Protein AF-A0A5D2N4Y0-F1 (afdb_monomer_lite)

Organism: Gossypium tomentosum (NCBI:txid34277)

InterPro domains:
  IPR004083 Regulatory associated protein of TOR [PTHR12848] (121-245)
  IPR016024 Armadillo-type fold [SSF48371] (148-243)
  IPR029347 Raptor, N-terminal CASPase-like domain [PF14538] (2-66)
  IPR029347 Raptor, N-terminal CASPase-like domain [SM01302] (1-67)

pLDDT: mean 86.08, std 12.14, range [40.97, 97.31]

Secondary structure (DSSP, 8-state):
---PPEEEEEE-TTSPPPPTTSEEEEE-TTSSSEEEEEHHHHHHHH-SSEEEEEESTTHHHHHHHHHHHHHHHTTT-TT----EEEEESS-TT------TTS-TTHHHHHHH-HHHHHTTSTTSHHHHHHHHHHHHHHHH-TTPPPPPPSHHHHHHHHHHHHHHH--TTSPPPTTHHHHHHHHH-TTTHHHHHHHHHHHHHT-HHHHHHHHHHT-HHHHHHHTT---HHHHHHHHHHHHHHHHHHHHHHHTT-

Foldseek 3Di:
DPLDEAEAEDAQAVHDAQDLQLWGWDADPVNPDTDTDHVVVVCVVRFPPYEYAYNFFLQQSNVVNVVVVVVVVCVPPDPCPGNYHYHYDDHNHGGQDPDPLDDSRLVVCCVPVVVVSVLSDCPPPDQSVLQVVCVVVVVVDVPDDDDDDCVLVVLLVQLVVCLVPDAPPDDDRPSLLVLLVCCVPPVCNLSSLVSLLSQLVRDLSSLVVSVVSPNVVSLVVCVPDPPPSCVVSSVSNVVSNVVNVVVVVVVVD

Radius of gyration: 24.81 Å; chains: 1; bounding box: 62×45×68 Å

Structure (mmCIF, N/CA/C/O backbone):
data_AF-A0A5D2N4Y0-F1
#
_entry.id   AF-A0A5D2N4Y0-F1
#
loop_
_atom_site.group_PDB
_atom_site.id
_atom_site.type_symbol
_atom_site.label_atom_id
_atom_site.label_alt_id
_atom_site.label_comp_id
_atom_site.label_asym_id
_atom_site.label_entity_id
_atom_site.label_seq_id
_atom_site.pdbx_PDB_ins_code
_atom_site.Cartn_x
_atom_site.Cartn_y
_atom_site.Cartn_z
_atom_site.occupancy
_atom_site.B_iso_or_equiv
_atom_site.auth_seq_id
_atom_site.auth_comp_id
_atom_site.auth_asym_id
_atom_site.auth_atom_id
_atom_site.pdbx_PDB_model_num
ATOM 1 N N . MET A 1 1 ? 7.405 26.506 -4.821 1.00 48.84 1 MET A N 1
ATOM 2 C CA . MET A 1 1 ? 7.529 25.332 -5.715 1.00 48.84 1 MET A CA 1
ATOM 3 C C . MET A 1 1 ? 6.563 24.280 -5.209 1.00 48.84 1 MET A C 1
ATOM 5 O O . MET A 1 1 ? 6.431 24.224 -3.989 1.00 48.84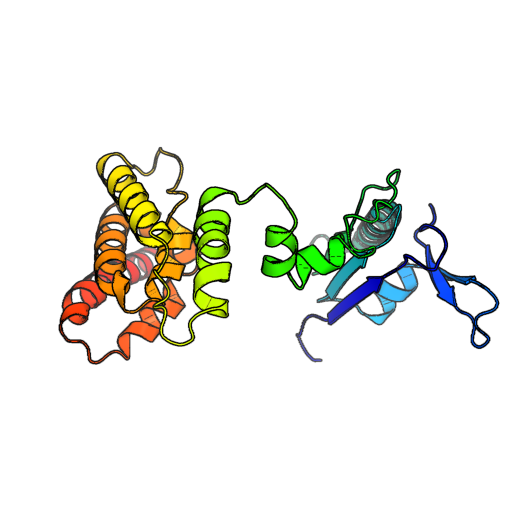 1 MET A O 1
ATOM 9 N N . PRO A 1 2 ? 5.834 23.530 -6.053 1.00 50.94 2 PRO A N 1
ATOM 10 C CA . PRO A 1 2 ? 4.874 22.571 -5.527 1.00 50.94 2 PRO A CA 1
ATOM 11 C C . PRO A 1 2 ? 5.656 21.545 -4.705 1.00 50.94 2 PRO A C 1
ATOM 13 O O . PRO A 1 2 ? 6.526 20.860 -5.225 1.00 50.94 2 PRO A O 1
ATOM 16 N N . SER A 1 3 ? 5.382 21.482 -3.404 1.00 73.81 3 SER A N 1
ATOM 17 C CA . SER A 1 3 ? 5.969 20.529 -2.455 1.00 73.81 3 SER A CA 1
ATOM 18 C C . SER A 1 3 ? 5.406 19.113 -2.641 1.00 73.81 3 SER A C 1
ATOM 20 O O . SER A 1 3 ? 5.324 18.344 -1.687 1.00 73.81 3 SER A O 1
ATOM 22 N N . GLN A 1 4 ? 4.905 18.804 -3.836 1.00 87.44 4 GLN A N 1
ATOM 23 C CA . GLN A 1 4 ? 4.222 17.559 -4.150 1.00 87.44 4 GLN A CA 1
ATOM 24 C C . GLN A 1 4 ? 5.206 16.590 -4.791 1.00 87.44 4 GLN A C 1
ATOM 26 O O . GLN A 1 4 ? 6.088 16.997 -5.546 1.00 87.44 4 GLN A O 1
ATOM 31 N N . ARG A 1 5 ? 5.041 15.305 -4.478 1.00 92.19 5 ARG A N 1
ATOM 32 C CA . ARG A 1 5 ? 5.890 14.245 -5.009 1.00 92.19 5 ARG A CA 1
ATOM 33 C C . ARG A 1 5 ? 5.594 14.008 -6.487 1.00 92.19 5 ARG A C 1
ATOM 35 O O . ARG A 1 5 ? 4.432 13.852 -6.857 1.00 92.19 5 ARG A O 1
ATOM 42 N N . VAL A 1 6 ? 6.637 13.930 -7.308 1.00 94.19 6 VAL A N 1
ATOM 43 C CA . VAL A 1 6 ? 6.521 13.551 -8.724 1.00 94.19 6 VAL A CA 1
ATOM 44 C C . VAL A 1 6 ? 6.712 12.042 -8.874 1.00 94.19 6 VAL A C 1
ATOM 46 O O . VAL A 1 6 ? 7.670 11.492 -8.337 1.00 94.19 6 VAL A O 1
ATOM 49 N N . LEU A 1 7 ? 5.809 11.379 -9.602 1.00 95.88 7 LEU A N 1
ATOM 50 C CA . LEU A 1 7 ? 5.931 9.968 -9.979 1.00 95.88 7 LEU A CA 1
ATOM 51 C C . LEU A 1 7 ? 6.497 9.849 -11.396 1.00 95.88 7 LEU A C 1
ATOM 53 O O . LEU A 1 7 ? 5.904 10.359 -12.346 1.00 95.88 7 LEU A O 1
ATOM 57 N N . PHE A 1 8 ? 7.608 9.133 -11.533 1.00 96.00 8 PHE A N 1
ATOM 58 C CA . PHE A 1 8 ? 8.180 8.715 -12.805 1.00 96.00 8 PHE A CA 1
ATOM 59 C C . PHE A 1 8 ? 7.984 7.214 -12.981 1.00 96.00 8 PHE A C 1
ATOM 61 O O . PHE A 1 8 ? 8.546 6.416 -12.238 1.00 96.00 8 PHE A O 1
ATOM 68 N N . HIS A 1 9 ? 7.187 6.817 -13.966 1.00 96.62 9 HIS A N 1
ATOM 69 C CA . HIS A 1 9 ? 6.961 5.411 -14.288 1.00 96.62 9 HIS A CA 1
ATOM 70 C C . HIS A 1 9 ? 7.533 5.110 -15.668 1.00 96.62 9 HIS A C 1
ATOM 72 O O . HIS A 1 9 ? 7.122 5.700 -16.665 1.00 96.62 9 HIS A O 1
ATOM 78 N N . CYS A 1 10 ? 8.501 4.200 -15.713 1.00 94.62 10 CYS A N 1
ATOM 79 C CA . CYS A 1 10 ? 9.144 3.735 -16.929 1.00 94.62 10 CYS A CA 1
ATOM 80 C C . CYS A 1 10 ? 8.819 2.254 -17.138 1.00 94.62 10 CYS A C 1
ATOM 82 O O . CYS A 1 10 ? 9.207 1.411 -16.330 1.00 94.62 10 CYS A O 1
ATOM 84 N N . ASN A 1 11 ? 8.120 1.952 -18.233 1.00 93.94 11 ASN A N 1
ATOM 85 C CA . ASN A 1 11 ? 7.931 0.590 -18.722 1.00 93.94 11 ASN A CA 1
ATOM 86 C C . ASN A 1 11 ? 8.880 0.356 -19.906 1.00 93.94 11 ASN A C 1
ATOM 88 O O . ASN A 1 11 ? 8.791 1.039 -20.928 1.00 93.94 11 ASN A O 1
ATOM 92 N N . GLY A 1 12 ? 9.798 -0.595 -19.741 1.00 92.38 12 GLY A N 1
ATOM 93 C CA . GLY A 1 12 ? 10.887 -0.868 -20.673 1.00 92.38 12 GLY A CA 1
ATOM 94 C C . GLY A 1 12 ? 10.815 -2.235 -21.355 1.00 92.38 12 GLY A C 1
ATOM 95 O O . GLY A 1 12 ? 11.863 -2.798 -21.652 1.00 92.38 12 GLY A O 1
ATOM 96 N N . HIS A 1 13 ? 9.634 -2.819 -21.587 1.00 88.81 13 HIS A N 1
ATOM 97 C CA . HIS A 1 13 ? 9.552 -4.162 -22.204 1.00 88.81 13 HIS A CA 1
ATOM 98 C C . HIS A 1 13 ? 9.883 -4.193 -23.695 1.00 88.81 13 HIS A C 1
ATOM 100 O O . HIS A 1 13 ? 10.353 -5.207 -24.199 1.00 88.81 13 HIS A O 1
ATOM 106 N N . GLY A 1 14 ? 9.630 -3.092 -24.404 1.00 86.81 14 GLY A N 1
ATOM 107 C CA . GLY A 1 14 ? 9.876 -2.971 -25.844 1.00 86.81 14 GLY A CA 1
ATOM 108 C C . GLY A 1 14 ? 11.282 -2.493 -26.208 1.00 86.81 14 GLY A C 1
ATOM 109 O O . GLY A 1 14 ? 11.509 -2.121 -27.356 1.00 86.81 14 GLY A O 1
ATOM 110 N N . VAL A 1 15 ? 12.199 -2.428 -25.242 1.00 92.31 15 VAL A N 1
ATOM 111 C CA . VAL A 1 15 ? 13.549 -1.871 -25.399 1.00 92.31 15 VAL A CA 1
ATOM 112 C C . VAL A 1 15 ? 14.591 -2.813 -24.775 1.00 92.31 15 VAL A C 1
ATOM 114 O O . VAL A 1 15 ? 14.223 -3.738 -24.047 1.00 92.31 15 VAL A O 1
ATOM 117 N N . PRO A 1 16 ? 15.897 -2.638 -25.057 1.00 93.81 16 PRO A N 1
ATOM 118 C CA . PRO A 1 16 ? 16.937 -3.430 -24.410 1.00 93.81 16 PRO A CA 1
ATOM 119 C C . PRO A 1 16 ? 16.930 -3.283 -22.881 1.00 93.81 16 PRO A C 1
ATOM 121 O O . PRO A 1 16 ? 16.373 -2.339 -22.321 1.00 93.81 16 PRO A O 1
ATOM 124 N N . LYS A 1 17 ? 17.591 -4.223 -22.197 1.00 93.69 17 LYS A N 1
ATOM 125 C CA . LYS A 1 17 ? 17.753 -4.192 -20.737 1.00 93.69 17 LYS A CA 1
ATOM 126 C C . LYS A 1 17 ? 18.527 -2.950 -20.291 1.00 93.69 17 LYS A C 1
ATOM 128 O O . LYS A 1 17 ? 19.382 -2.453 -21.029 1.00 93.69 17 LYS A O 1
ATOM 133 N N . ALA A 1 18 ? 18.255 -2.498 -19.068 1.00 92.56 18 ALA A N 1
ATOM 134 C CA . ALA A 1 18 ? 19.035 -1.433 -18.448 1.00 92.56 18 ALA A CA 1
ATOM 135 C C . ALA A 1 18 ? 20.527 -1.802 -18.392 1.00 92.56 18 ALA A C 1
ATOM 137 O O . ALA A 1 18 ? 20.886 -2.973 -18.227 1.00 92.56 18 ALA A O 1
ATOM 138 N N . THR A 1 19 ? 21.396 -0.810 -18.575 1.00 92.00 19 THR A N 1
ATOM 139 C CA . THR A 1 19 ? 22.844 -1.035 -18.681 1.00 92.00 19 THR A CA 1
ATOM 140 C C . THR A 1 19 ? 23.537 -0.960 -17.319 1.00 92.00 19 THR A C 1
ATOM 142 O O . THR A 1 19 ? 23.016 -0.381 -16.368 1.00 92.00 19 THR A O 1
ATOM 145 N N . VAL A 1 20 ? 24.756 -1.510 -17.236 1.00 89.50 20 VAL A N 1
ATOM 146 C CA . VAL A 1 20 ? 25.655 -1.378 -16.066 1.00 89.50 20 VAL A CA 1
ATOM 147 C C . VAL A 1 20 ? 26.001 0.075 -15.739 1.00 89.50 20 VAL A C 1
ATOM 149 O O . VAL A 1 20 ? 26.345 0.373 -14.605 1.00 89.50 20 VAL A O 1
ATOM 152 N N . ASN A 1 21 ? 25.882 0.977 -16.716 1.00 89.19 21 ASN A N 1
ATOM 153 C CA . ASN A 1 21 ? 26.168 2.399 -16.550 1.00 89.19 21 ASN A CA 1
ATOM 154 C C . ASN A 1 21 ? 24.963 3.178 -15.993 1.00 89.19 21 ASN A C 1
ATOM 156 O O . ASN A 1 21 ? 25.020 4.402 -15.910 1.00 89.19 21 ASN A O 1
ATOM 160 N N . GLY A 1 22 ? 23.857 2.501 -15.666 1.00 89.81 22 GLY A N 1
ATOM 161 C CA . GLY A 1 22 ? 22.641 3.162 -15.206 1.00 89.81 22 GLY A CA 1
ATOM 162 C C . GLY A 1 22 ? 21.902 3.890 -16.324 1.00 89.81 22 GLY A C 1
ATOM 163 O O . GLY A 1 22 ? 21.451 5.017 -16.131 1.00 89.81 22 GLY A O 1
ATOM 164 N N . GLU A 1 23 ? 21.787 3.278 -17.503 1.00 95.12 23 GLU A N 1
ATOM 165 C CA . GLU A 1 23 ? 21.020 3.841 -18.618 1.00 95.12 23 GLU A CA 1
ATOM 166 C C . GLU A 1 23 ? 19.728 3.056 -18.834 1.00 95.12 23 GLU A C 1
ATOM 168 O O . GLU A 1 23 ? 19.715 1.820 -18.846 1.00 95.12 23 GLU A O 1
ATOM 173 N N . ILE A 1 24 ? 18.644 3.797 -19.056 1.00 95.31 24 ILE A N 1
ATOM 174 C CA . ILE A 1 24 ? 17.383 3.279 -19.590 1.00 95.31 24 ILE A CA 1
ATOM 175 C C . ILE A 1 24 ? 17.282 3.627 -21.073 1.00 95.31 24 ILE A C 1
ATOM 177 O O . ILE A 1 24 ? 17.968 4.519 -21.560 1.00 95.31 24 ILE A O 1
ATOM 181 N N . TRP A 1 25 ? 16.427 2.933 -21.814 1.00 96.00 25 TRP A N 1
ATOM 182 C CA . TRP A 1 25 ? 16.346 3.095 -23.264 1.00 96.00 25 TRP A CA 1
ATOM 183 C C . TRP A 1 25 ? 15.062 3.802 -23.678 1.00 96.00 25 TRP A C 1
ATOM 185 O O . TRP A 1 25 ? 13.971 3.442 -23.242 1.00 96.00 25 TRP A O 1
ATOM 195 N N . LEU A 1 26 ? 15.197 4.781 -24.567 1.00 94.81 26 LEU A N 1
ATOM 196 C CA . LEU A 1 26 ? 14.094 5.454 -25.246 1.00 94.81 26 LEU A CA 1
ATOM 197 C C . LEU A 1 26 ? 14.214 5.275 -26.760 1.00 94.81 26 LEU A C 1
ATOM 199 O O . LEU A 1 26 ? 15.211 4.766 -27.263 1.00 94.81 26 LEU A O 1
ATOM 203 N N . PHE A 1 27 ? 13.207 5.717 -27.504 1.00 94.31 27 PHE A N 1
ATOM 204 C CA . PHE A 1 27 ? 13.256 5.733 -28.963 1.00 94.31 27 PHE A CA 1
ATOM 205 C C . PHE A 1 27 ? 13.706 7.091 -29.497 1.00 94.31 27 PHE A C 1
ATOM 207 O O . PHE A 1 27 ? 13.375 8.144 -28.946 1.00 94.31 27 PHE A O 1
ATOM 214 N N . ASN A 1 28 ? 14.409 7.075 -30.630 1.00 94.12 28 ASN A N 1
ATOM 215 C CA . ASN A 1 28 ? 14.555 8.273 -31.449 1.00 94.12 28 ASN A CA 1
ATOM 216 C C . ASN A 1 28 ? 13.197 8.699 -32.053 1.00 94.12 28 ASN A C 1
ATOM 218 O O . ASN A 1 28 ? 12.220 7.952 -32.040 1.00 94.12 28 ASN A O 1
ATOM 222 N N . LYS A 1 29 ? 13.137 9.901 -32.642 1.00 93.69 29 LYS A N 1
ATOM 223 C CA . LYS A 1 29 ? 11.895 10.459 -33.219 1.00 93.69 29 LYS A CA 1
ATOM 224 C C . LYS A 1 29 ? 11.248 9.582 -34.300 1.00 93.69 29 LYS A C 1
ATOM 226 O O . LYS A 1 29 ? 10.047 9.686 -34.514 1.00 93.69 29 LYS A O 1
ATOM 231 N N . SER A 1 30 ? 12.041 8.763 -34.988 1.00 95.44 30 SER A N 1
ATOM 232 C CA . SER A 1 30 ? 11.579 7.897 -36.077 1.00 95.44 30 SER A CA 1
ATOM 233 C C . SER A 1 30 ? 11.269 6.466 -35.626 1.00 95.44 30 SER A C 1
ATOM 235 O O . SER A 1 30 ? 10.925 5.647 -36.471 1.00 95.44 30 SER A O 1
ATOM 237 N N . TYR A 1 31 ? 11.414 6.148 -34.334 1.00 92.25 31 TYR A N 1
ATOM 238 C CA . TYR A 1 31 ? 11.259 4.801 -33.768 1.00 92.25 31 TYR A CA 1
ATOM 239 C C . TYR A 1 31 ? 12.131 3.725 -34.440 1.00 92.25 31 TYR A C 1
ATOM 241 O O . TYR A 1 31 ? 11.761 2.557 -34.504 1.00 92.25 31 TYR A O 1
ATOM 249 N N . THR A 1 32 ? 13.305 4.112 -34.945 1.00 92.50 32 THR A N 1
ATOM 250 C CA . THR A 1 32 ? 14.236 3.201 -35.635 1.00 92.50 32 THR A CA 1
ATOM 251 C C . THR A 1 32 ? 15.427 2.788 -34.783 1.00 92.50 32 THR A C 1
ATOM 253 O O . THR A 1 32 ? 16.071 1.786 -35.081 1.00 92.50 32 THR A O 1
ATOM 256 N N . GLN A 1 33 ? 15.755 3.567 -33.751 1.00 93.62 33 GLN A N 1
ATOM 257 C CA . GLN A 1 33 ? 16.917 3.333 -32.897 1.00 93.62 33 GLN A CA 1
ATOM 258 C C . GLN A 1 33 ? 16.553 3.531 -31.433 1.00 93.62 33 GLN A C 1
ATOM 260 O O . GLN A 1 33 ? 15.811 4.460 -31.093 1.00 93.62 33 GLN A O 1
ATOM 265 N N . TYR A 1 34 ? 17.142 2.689 -30.588 1.00 95.62 34 TYR A N 1
ATOM 266 C CA . TYR A 1 34 ? 17.148 2.873 -29.146 1.00 95.62 34 TYR A CA 1
ATOM 267 C C . TYR A 1 34 ? 18.243 3.869 -28.766 1.00 95.62 34 TYR A C 1
ATOM 269 O O . TYR A 1 34 ? 19.393 3.730 -29.183 1.00 95.62 34 TYR A O 1
ATOM 277 N N . ILE A 1 35 ? 17.873 4.877 -27.988 1.00 96.06 35 ILE A N 1
ATOM 278 C CA . ILE A 1 35 ? 18.746 5.933 -27.492 1.00 96.06 35 ILE A CA 1
ATOM 279 C C . ILE A 1 35 ? 18.897 5.732 -25.981 1.00 96.06 35 ILE A C 1
ATOM 281 O O . ILE A 1 35 ? 17.871 5.676 -25.293 1.00 96.06 35 ILE A O 1
ATOM 285 N N . PRO A 1 36 ? 20.128 5.601 -25.459 1.00 96.12 36 PRO A N 1
ATOM 286 C CA . PRO A 1 36 ? 20.343 5.500 -24.025 1.00 96.12 36 PRO A CA 1
ATOM 287 C C . PRO A 1 36 ? 20.039 6.847 -23.362 1.00 96.12 36 PRO A C 1
ATOM 289 O O . PRO A 1 36 ? 20.429 7.907 -23.855 1.00 96.12 36 PRO A O 1
ATOM 292 N N . LEU A 1 37 ? 19.329 6.794 -22.244 1.00 95.81 37 LEU A N 1
ATOM 293 C CA . LEU A 1 37 ? 19.040 7.907 -21.356 1.00 95.81 37 LEU A CA 1
ATOM 294 C C . LEU A 1 37 ? 19.681 7.598 -19.994 1.00 95.81 37 LEU A C 1
ATOM 296 O O . LEU A 1 37 ? 19.216 6.688 -19.297 1.00 95.81 37 LEU A O 1
ATOM 300 N N . PRO A 1 38 ? 20.732 8.338 -19.607 1.00 94.81 38 PRO A N 1
ATOM 301 C CA . PRO A 1 38 ? 21.346 8.207 -18.297 1.00 94.81 38 PRO A CA 1
ATOM 302 C C . PRO A 1 38 ? 20.368 8.565 -17.182 1.00 94.81 38 PRO A C 1
ATOM 304 O O . PRO A 1 38 ? 19.653 9.567 -17.236 1.00 94.81 38 PRO A O 1
ATOM 307 N N . ILE A 1 39 ? 20.382 7.775 -16.118 1.00 92.75 39 ILE A N 1
ATOM 308 C CA . ILE A 1 39 ? 19.542 8.004 -14.943 1.00 92.75 39 ILE A CA 1
ATOM 309 C C . ILE A 1 39 ? 19.925 9.281 -14.184 1.00 92.75 39 ILE A C 1
ATOM 311 O O . ILE A 1 39 ? 19.060 9.922 -13.585 1.00 92.75 39 ILE A O 1
ATOM 315 N N . SER A 1 40 ? 21.185 9.710 -14.285 1.00 91.25 40 SER A N 1
ATOM 316 C CA . SER A 1 40 ? 21.644 11.001 -13.765 1.00 91.25 40 SER A CA 1
ATOM 317 C C . SER A 1 40 ? 20.854 12.181 -14.319 1.00 91.25 40 SER A C 1
ATOM 319 O O . SER A 1 40 ? 20.559 13.130 -13.590 1.00 91.25 40 SER A O 1
ATOM 321 N N . ASP A 1 41 ? 20.479 12.112 -15.595 1.00 94.06 41 ASP A N 1
ATOM 322 C CA . ASP A 1 41 ? 19.725 13.175 -16.244 1.00 94.06 41 ASP A CA 1
ATOM 323 C C . ASP A 1 41 ? 18.294 13.197 -15.706 1.00 94.06 41 ASP A C 1
ATOM 325 O O . ASP A 1 41 ? 17.799 14.257 -15.321 1.00 94.06 41 ASP A O 1
ATOM 329 N N . VAL A 1 42 ? 17.671 12.021 -15.567 1.00 92.75 42 VAL A N 1
ATOM 330 C CA . VAL A 1 42 ? 16.320 11.874 -15.004 1.00 92.75 42 VAL A CA 1
ATOM 331 C C . VAL A 1 42 ? 16.248 12.429 -13.576 1.00 92.75 42 VAL A C 1
ATOM 333 O O . VAL A 1 42 ? 15.357 13.230 -13.281 1.00 92.75 42 VAL A O 1
ATOM 336 N N . ASP A 1 43 ? 17.203 12.071 -12.710 1.00 89.50 43 ASP A N 1
ATOM 337 C CA . ASP A 1 43 ? 17.297 12.598 -11.338 1.00 89.50 43 ASP A CA 1
ATOM 338 C C . ASP A 1 43 ? 17.443 14.129 -11.327 1.00 89.50 43 ASP A C 1
ATOM 340 O O . ASP A 1 43 ? 16.750 14.830 -10.580 1.00 89.50 43 ASP A O 1
ATOM 344 N N . SER A 1 44 ? 18.286 14.669 -12.216 1.00 90.19 44 SER A N 1
ATOM 345 C CA . SER A 1 44 ? 18.524 16.113 -12.321 1.00 90.19 44 SER A CA 1
ATOM 346 C C . SER A 1 44 ? 17.277 16.903 -12.739 1.00 90.19 44 SER A C 1
ATOM 348 O O . SER A 1 44 ? 17.083 18.043 -12.295 1.00 90.19 44 SER A O 1
ATOM 350 N N . TRP A 1 45 ? 16.424 16.301 -13.575 1.00 92.81 45 TRP A N 1
ATOM 351 C CA . TRP A 1 45 ? 15.206 16.920 -14.091 1.00 92.81 45 TRP A CA 1
ATOM 352 C C . TRP A 1 45 ? 14.073 16.904 -13.067 1.00 92.81 45 TRP A C 1
ATOM 354 O O . TRP A 1 45 ? 13.390 17.917 -12.909 1.00 92.81 45 TRP A O 1
ATOM 364 N N . LEU A 1 46 ? 13.874 15.782 -12.369 1.00 90.31 46 LEU A N 1
ATOM 365 C CA . LEU A 1 46 ? 12.728 15.591 -11.474 1.00 90.31 46 LEU A CA 1
ATOM 366 C C . LEU A 1 46 ? 12.959 16.155 -10.071 1.00 90.31 46 LEU A C 1
ATOM 368 O O . LEU A 1 46 ? 12.047 16.763 -9.509 1.00 90.31 46 LEU A O 1
ATOM 372 N N . LYS A 1 47 ? 14.178 16.010 -9.530 1.00 85.31 47 LYS A N 1
ATOM 373 C CA . LYS A 1 47 ? 14.549 16.424 -8.165 1.00 85.31 47 LYS A CA 1
ATOM 374 C C . LYS A 1 47 ? 13.633 15.806 -7.093 1.00 85.31 47 LYS A C 1
ATOM 376 O O . LYS A 1 47 ? 12.851 14.896 -7.351 1.00 85.31 47 LYS A O 1
ATOM 381 N N . THR A 1 48 ? 13.773 16.250 -5.847 1.00 85.38 48 THR A N 1
ATOM 382 C CA . THR A 1 48 ? 12.979 15.776 -4.702 1.00 85.38 48 THR A CA 1
ATOM 383 C C . THR A 1 48 ? 11.810 16.722 -4.390 1.00 85.38 48 THR A C 1
ATOM 385 O O . THR A 1 48 ? 11.991 17.938 -4.514 1.00 85.38 48 THR A O 1
ATOM 388 N N . PRO A 1 49 ? 10.665 16.223 -3.882 1.00 91.50 49 PRO A N 1
ATOM 389 C CA . PRO A 1 49 ? 10.366 14.814 -3.607 1.00 91.50 49 PRO A CA 1
ATOM 390 C C . PRO A 1 49 ? 9.944 14.041 -4.869 1.00 91.50 49 PRO A C 1
ATOM 392 O O . PRO A 1 49 ? 9.100 14.507 -5.636 1.00 91.50 49 PRO A O 1
ATOM 395 N N . SER A 1 50 ? 10.483 12.838 -5.076 1.00 92.06 50 SER A N 1
ATOM 396 C CA . SER A 1 50 ? 10.153 11.994 -6.238 1.00 92.06 50 SER A CA 1
ATOM 397 C C . SER A 1 50 ? 10.011 10.511 -5.888 1.00 92.06 50 SER A C 1
ATOM 399 O O . SER A 1 50 ? 10.449 10.044 -4.834 1.00 92.06 50 SER A O 1
ATOM 401 N N . ILE A 1 51 ? 9.300 9.780 -6.744 1.00 95.12 51 ILE A N 1
ATOM 402 C CA . ILE A 1 51 ? 9.171 8.322 -6.725 1.00 95.12 51 ILE A CA 1
ATOM 403 C C . ILE A 1 51 ? 9.337 7.788 -8.146 1.00 95.12 51 ILE A C 1
ATOM 405 O O . ILE A 1 51 ? 8.771 8.341 -9.088 1.00 95.12 51 ILE A O 1
ATOM 409 N N . TYR A 1 52 ? 10.093 6.707 -8.290 1.00 95.38 52 TYR A N 1
ATOM 410 C CA . TYR A 1 52 ? 10.415 6.086 -9.565 1.00 95.38 52 TYR A CA 1
ATOM 411 C C . TYR A 1 52 ? 9.935 4.640 -9.575 1.00 95.38 52 TYR A C 1
ATOM 413 O O . TYR A 1 52 ? 10.138 3.910 -8.607 1.00 95.38 52 TYR A O 1
ATOM 421 N N . VAL A 1 53 ? 9.321 4.225 -10.677 1.00 96.88 53 VAL A N 1
ATOM 422 C CA . VAL A 1 53 ? 8.853 2.858 -10.914 1.00 96.88 53 VAL A CA 1
ATOM 423 C C . VAL A 1 53 ? 9.478 2.364 -12.212 1.00 96.88 53 VAL A C 1
ATOM 425 O O . VAL A 1 53 ? 9.184 2.903 -13.279 1.00 96.88 53 VAL A O 1
ATOM 428 N N . PHE A 1 54 ? 10.330 1.346 -12.122 1.00 95.88 54 PHE A N 1
ATOM 429 C CA . PHE A 1 54 ? 11.008 0.720 -13.255 1.00 95.88 54 PHE A CA 1
ATOM 430 C C . PHE A 1 54 ? 10.443 -0.677 -13.501 1.00 95.88 54 PHE A C 1
ATOM 432 O O . PHE A 1 54 ? 10.803 -1.639 -12.820 1.00 95.88 54 PHE A O 1
ATOM 439 N N . ASP A 1 55 ? 9.558 -0.775 -14.491 1.00 95.69 55 ASP A N 1
ATOM 440 C CA . ASP A 1 55 ? 9.020 -2.036 -14.995 1.00 95.69 55 ASP A CA 1
ATOM 441 C C . ASP A 1 55 ? 9.795 -2.470 -16.244 1.00 95.69 55 ASP A C 1
ATOM 443 O O . ASP A 1 55 ? 9.406 -2.217 -17.387 1.00 95.69 55 ASP A O 1
ATOM 447 N N . CYS A 1 56 ? 10.966 -3.058 -16.017 1.00 93.88 56 CYS A N 1
ATOM 448 C CA . CYS A 1 56 ? 11.825 -3.592 -17.064 1.00 93.88 56 CYS A CA 1
ATOM 449 C C . CYS A 1 56 ? 12.688 -4.746 -16.535 1.00 93.88 56 CYS A C 1
ATOM 451 O O . CYS A 1 56 ? 12.817 -4.960 -15.329 1.00 93.88 56 CYS A O 1
ATOM 453 N N . SER A 1 57 ? 13.279 -5.511 -17.453 1.00 93.62 57 SER A N 1
ATOM 454 C CA . SER A 1 57 ? 14.267 -6.534 -17.093 1.00 93.62 57 SER A CA 1
ATOM 455 C C . SER A 1 57 ? 15.586 -5.885 -16.669 1.00 93.62 57 SER A C 1
ATOM 457 O O . SER A 1 57 ? 15.980 -4.872 -17.250 1.00 93.62 57 SER A O 1
ATOM 459 N N . ALA A 1 58 ? 16.289 -6.500 -15.714 1.00 94.62 58 ALA A N 1
ATOM 460 C CA . ALA A 1 58 ? 17.489 -5.952 -15.080 1.00 94.62 58 ALA A CA 1
ATOM 461 C C . ALA A 1 58 ? 17.266 -4.592 -14.381 1.00 94.62 58 ALA A C 1
ATOM 463 O O . ALA A 1 58 ? 18.183 -3.774 -14.301 1.00 94.62 58 ALA A O 1
ATOM 464 N N . ALA A 1 59 ? 16.059 -4.326 -13.863 1.00 95.38 59 ALA A N 1
ATOM 465 C CA . ALA A 1 59 ? 15.729 -3.050 -13.216 1.00 95.38 59 ALA A CA 1
ATOM 466 C C . ALA A 1 59 ? 16.620 -2.743 -11.994 1.00 95.38 59 ALA A C 1
ATOM 468 O O . ALA A 1 59 ? 16.897 -1.576 -11.717 1.00 95.38 59 ALA A O 1
ATOM 469 N N . GLY A 1 60 ? 17.145 -3.767 -11.310 1.00 93.12 60 GLY A N 1
ATOM 470 C CA . GLY A 1 60 ? 18.121 -3.597 -10.230 1.00 93.12 60 GLY A CA 1
ATOM 471 C C . GLY A 1 60 ? 19.383 -2.826 -10.641 1.00 93.12 60 GLY A C 1
ATOM 472 O O . GLY A 1 60 ? 19.945 -2.119 -9.812 1.00 93.12 60 GLY A O 1
ATOM 473 N N . MET A 1 61 ? 19.774 -2.858 -11.922 1.00 93.75 61 MET A N 1
ATOM 474 C CA . MET A 1 61 ? 20.906 -2.075 -12.446 1.00 93.75 61 MET A CA 1
ATOM 475 C C . MET A 1 61 ? 20.670 -0.567 -12.307 1.00 93.75 61 MET A C 1
ATOM 477 O O . MET A 1 61 ? 21.567 0.185 -11.932 1.00 93.75 61 MET A O 1
ATOM 481 N N . VAL A 1 62 ? 19.434 -0.130 -12.565 1.00 92.56 62 VAL A N 1
ATOM 482 C CA . VAL A 1 62 ? 19.020 1.272 -12.422 1.00 92.56 62 VAL A CA 1
ATOM 483 C C . VAL A 1 62 ? 19.054 1.693 -10.957 1.00 92.56 62 VAL A C 1
ATOM 485 O O . VAL A 1 62 ? 19.508 2.791 -10.643 1.00 92.56 62 VAL A O 1
ATOM 488 N N . VAL A 1 63 ? 18.601 0.817 -10.056 1.00 91.75 63 VAL A N 1
ATOM 489 C CA . VAL A 1 63 ? 18.610 1.078 -8.611 1.00 91.75 63 VAL A CA 1
ATOM 490 C C . VAL A 1 63 ? 20.039 1.228 -8.095 1.00 91.75 63 VAL A C 1
ATOM 492 O O . VAL A 1 63 ? 20.318 2.194 -7.388 1.00 91.75 63 VAL A O 1
ATOM 495 N N . SER A 1 64 ? 20.953 0.334 -8.484 1.00 91.50 64 SER A N 1
ATOM 496 C CA . SER A 1 64 ? 22.371 0.427 -8.113 1.00 91.50 64 SER A CA 1
ATOM 497 C C . SER A 1 64 ? 22.995 1.746 -8.572 1.00 91.50 64 SER A C 1
ATOM 499 O O . SER A 1 64 ? 23.596 2.444 -7.760 1.00 91.50 64 SER A O 1
ATOM 501 N N . ALA A 1 65 ? 22.766 2.148 -9.826 1.00 90.81 65 ALA A N 1
ATOM 502 C CA . ALA A 1 65 ? 23.269 3.419 -10.345 1.00 90.81 65 ALA A CA 1
ATOM 503 C C . ALA A 1 65 ? 22.684 4.643 -9.614 1.00 90.81 65 ALA A C 1
ATOM 505 O O . ALA A 1 65 ? 23.392 5.619 -9.366 1.00 90.81 65 ALA A O 1
ATOM 506 N N . PHE A 1 66 ? 21.402 4.599 -9.229 1.00 88.31 66 PHE A N 1
ATOM 507 C CA . PHE A 1 66 ? 20.793 5.645 -8.404 1.00 88.31 66 PHE A CA 1
ATOM 508 C C . PHE A 1 66 ? 21.458 5.753 -7.031 1.00 88.31 66 PHE A C 1
ATOM 510 O O . PHE A 1 66 ? 21.741 6.862 -6.588 1.00 88.31 66 PHE A O 1
ATOM 517 N N . ILE A 1 67 ? 21.702 4.626 -6.356 1.00 85.31 67 ILE A N 1
ATOM 518 C CA . ILE A 1 67 ? 22.344 4.606 -5.034 1.00 85.31 67 ILE A CA 1
ATOM 519 C C . ILE A 1 67 ? 23.746 5.216 -5.124 1.00 85.31 67 ILE A C 1
ATOM 521 O O . ILE A 1 67 ? 24.059 6.132 -4.367 1.00 85.31 67 ILE A O 1
ATOM 525 N N . GLU A 1 68 ? 24.544 4.803 -6.110 1.00 86.81 68 GLU A N 1
ATOM 526 C CA . GLU A 1 68 ? 25.883 5.361 -6.336 1.00 86.81 68 GLU A CA 1
ATOM 527 C C . GLU A 1 68 ? 25.847 6.877 -6.585 1.00 86.81 68 GLU A C 1
ATOM 529 O O . GLU A 1 68 ? 26.678 7.625 -6.062 1.00 86.81 68 GLU A O 1
ATOM 534 N N . LEU A 1 69 ? 24.856 7.363 -7.337 1.00 83.19 69 LEU A N 1
ATOM 535 C CA . LEU A 1 69 ? 24.674 8.790 -7.600 1.00 83.19 69 LEU A CA 1
ATOM 536 C C . LEU A 1 69 ? 24.309 9.575 -6.330 1.00 83.19 69 LEU A C 1
ATOM 538 O O . LEU A 1 69 ? 24.796 10.693 -6.123 1.00 83.19 69 LEU A O 1
ATOM 542 N N . LEU A 1 70 ? 23.468 8.996 -5.470 1.00 77.19 70 LEU A N 1
ATOM 543 C CA . LEU A 1 70 ? 23.074 9.583 -4.188 1.00 77.19 70 LEU A CA 1
ATOM 544 C C . LEU A 1 70 ? 24.255 9.645 -3.207 1.00 77.19 70 LEU A C 1
ATOM 546 O O . LEU A 1 70 ? 24.448 10.673 -2.549 1.00 77.19 70 LEU A O 1
ATOM 550 N N . ASP A 1 71 ? 25.081 8.602 -3.159 1.00 76.56 71 ASP A N 1
ATOM 551 C CA . ASP A 1 71 ? 26.277 8.538 -2.312 1.00 76.56 71 ASP A CA 1
ATOM 552 C C . ASP A 1 71 ? 27.351 9.537 -2.772 1.00 76.56 71 ASP A C 1
ATOM 554 O O . ASP A 1 71 ? 27.916 10.278 -1.964 1.00 76.56 71 ASP A O 1
ATOM 558 N N . CYS A 1 72 ? 27.580 9.662 -4.083 1.00 65.94 72 CYS A N 1
ATOM 559 C CA . CYS A 1 72 ? 28.522 10.648 -4.623 1.00 65.94 72 CYS A CA 1
ATOM 560 C C . CYS A 1 72 ? 28.100 12.096 -4.302 1.00 65.94 72 CYS A C 1
ATOM 562 O O . CYS A 1 72 ? 28.943 12.960 -4.036 1.00 65.94 72 CYS A O 1
ATOM 564 N N . GLY A 1 73 ? 26.789 12.367 -4.295 1.00 60.22 73 GLY A N 1
ATOM 565 C CA . GLY A 1 73 ? 26.218 13.693 -4.049 1.00 60.22 73 GLY A CA 1
ATOM 566 C C . GLY A 1 73 ? 26.141 14.126 -2.578 1.00 60.22 73 GLY A C 1
ATOM 567 O O . GLY A 1 73 ? 25.874 15.299 -2.317 1.00 60.22 73 GLY A O 1
ATOM 568 N N . THR A 1 74 ? 26.358 13.224 -1.616 1.00 55.38 74 THR A N 1
ATOM 569 C CA . THR A 1 74 ? 26.211 13.491 -0.167 1.00 55.38 74 THR A CA 1
ATOM 570 C C . THR A 1 74 ? 27.526 13.824 0.547 1.00 55.38 74 THR A C 1
ATOM 572 O O . THR A 1 74 ? 27.513 14.191 1.723 1.00 55.38 74 THR A O 1
ATOM 575 N N . SER A 1 75 ? 28.650 13.826 -0.174 1.00 50.69 75 SER A N 1
ATOM 576 C CA . SER A 1 75 ? 30.002 14.072 0.355 1.00 50.69 75 SER A CA 1
ATOM 577 C C . SER A 1 75 ? 30.252 15.455 0.990 1.00 50.69 75 SER A C 1
ATOM 579 O O . SER A 1 75 ? 31.301 15.637 1.601 1.00 50.69 75 SER A O 1
ATOM 581 N N . ASN A 1 76 ? 29.308 16.410 0.937 1.00 48.66 76 ASN A N 1
ATOM 582 C CA . ASN A 1 76 ? 29.484 17.747 1.535 1.00 48.66 76 ASN A CA 1
ATOM 583 C C . ASN A 1 76 ? 28.441 18.182 2.584 1.00 48.66 76 ASN A C 1
ATOM 585 O O . ASN A 1 76 ? 28.649 19.222 3.204 1.00 48.66 76 ASN A O 1
ATOM 589 N N . TYR A 1 77 ? 27.366 17.424 2.842 1.00 46.50 77 TYR A N 1
ATOM 590 C CA . TYR A 1 77 ? 26.401 17.765 3.904 1.00 46.50 77 TYR A CA 1
ATOM 591 C C . TYR A 1 77 ? 25.761 16.507 4.519 1.00 46.50 77 TYR A C 1
ATOM 593 O O . TYR A 1 77 ? 24.843 15.936 3.923 1.00 46.50 77 TYR A O 1
ATOM 601 N N . PRO A 1 78 ? 26.183 16.087 5.728 1.00 42.41 78 PRO A N 1
ATOM 602 C CA . PRO A 1 78 ? 25.570 14.973 6.437 1.00 42.41 78 PRO A CA 1
ATOM 603 C C . PRO A 1 78 ? 24.226 15.448 7.003 1.00 42.41 78 PRO A C 1
ATOM 605 O O . PRO A 1 78 ? 24.166 16.013 8.091 1.00 42.41 78 PRO A O 1
ATOM 608 N N . GLY A 1 79 ? 23.141 15.305 6.238 1.00 47.19 79 GLY A N 1
ATOM 609 C CA . GLY A 1 79 ? 21.806 15.655 6.740 1.00 47.19 79 GLY A CA 1
ATOM 610 C C . GLY A 1 79 ? 20.702 15.880 5.710 1.00 47.19 79 GLY A C 1
ATOM 611 O O . GLY A 1 79 ? 19.538 15.899 6.093 1.00 47.19 79 GLY A O 1
ATOM 612 N N . SER A 1 80 ? 21.008 16.012 4.416 1.00 51.88 80 SER A N 1
ATOM 613 C CA . SER A 1 80 ? 19.964 16.111 3.385 1.00 51.88 80 SER A CA 1
ATOM 614 C C . SER A 1 80 ? 19.675 14.732 2.795 1.00 51.88 80 SER A C 1
ATOM 616 O O . SER A 1 80 ? 20.103 14.432 1.682 1.00 51.88 80 SER A O 1
ATOM 618 N N . SER A 1 81 ? 18.964 13.881 3.540 1.00 59.75 81 SER A N 1
ATOM 619 C CA . SER A 1 81 ? 18.398 12.654 2.966 1.00 59.75 81 SER A CA 1
ATOM 620 C C . SER A 1 81 ? 17.478 13.065 1.814 1.00 59.75 81 SER A C 1
ATOM 622 O O . SER A 1 81 ? 16.499 13.784 2.021 1.00 59.75 81 SER A O 1
ATOM 624 N N . ARG A 1 82 ? 17.851 12.726 0.574 1.00 74.94 82 ARG A N 1
ATOM 625 C CA . ARG A 1 82 ? 17.018 13.028 -0.590 1.00 74.94 82 ARG A CA 1
ATOM 626 C C . ARG A 1 82 ? 15.730 12.223 -0.468 1.00 74.94 82 ARG A C 1
ATOM 628 O O . ARG A 1 82 ? 15.780 11.004 -0.350 1.00 74.94 82 ARG A O 1
ATOM 635 N N . ASP A 1 83 ? 14.589 12.901 -0.526 1.00 85.88 83 ASP A N 1
ATOM 636 C CA . ASP A 1 83 ? 13.278 12.253 -0.513 1.00 85.88 83 ASP A CA 1
ATOM 637 C C . ASP A 1 83 ? 12.988 11.596 -1.877 1.00 85.88 83 ASP A C 1
ATOM 639 O O . ASP A 1 83 ? 12.291 12.154 -2.731 1.00 85.88 83 ASP A O 1
ATOM 643 N N . CYS A 1 84 ? 13.608 10.433 -2.093 1.00 87.62 84 CYS A N 1
ATOM 644 C CA . CYS A 1 84 ? 13.568 9.639 -3.314 1.00 87.62 84 CYS A CA 1
ATOM 645 C C . CYS A 1 84 ? 13.163 8.197 -2.982 1.00 87.62 84 CYS A C 1
ATOM 647 O O . CYS A 1 84 ? 13.783 7.550 -2.140 1.00 87.62 84 CYS A O 1
ATOM 649 N N . ILE A 1 85 ? 12.123 7.695 -3.649 1.00 92.06 85 ILE A N 1
ATOM 650 C CA . ILE A 1 85 ? 11.632 6.319 -3.499 1.00 92.06 85 ILE A CA 1
ATOM 651 C C . ILE A 1 85 ? 11.830 5.589 -4.828 1.00 92.06 85 ILE A C 1
ATOM 653 O O . ILE A 1 85 ? 11.415 6.092 -5.869 1.00 92.06 85 ILE A O 1
ATOM 657 N N . LEU A 1 86 ? 12.427 4.399 -4.798 1.00 93.38 86 LEU A N 1
ATOM 658 C CA . LEU A 1 86 ? 12.693 3.588 -5.987 1.00 93.38 86 LEU A CA 1
ATOM 659 C C . LEU A 1 86 ? 11.953 2.254 -5.880 1.00 93.38 86 LEU A C 1
ATOM 661 O O . LEU A 1 86 ? 12.105 1.535 -4.896 1.00 93.38 86 LEU A O 1
ATOM 665 N N . LEU A 1 87 ? 11.171 1.923 -6.903 1.00 96.44 87 LEU A N 1
ATOM 666 C CA . LEU A 1 87 ? 10.497 0.641 -7.072 1.00 96.44 87 LEU A CA 1
ATOM 667 C C . LEU A 1 87 ? 10.999 0.005 -8.373 1.00 96.44 87 LEU A C 1
ATOM 669 O O . LEU A 1 87 ? 10.870 0.597 -9.443 1.00 96.44 87 LEU A O 1
ATOM 673 N N . ALA A 1 88 ? 11.569 -1.193 -8.288 1.00 96.06 88 ALA A N 1
ATOM 674 C CA . ALA A 1 88 ? 12.125 -1.920 -9.426 1.00 96.06 88 ALA A CA 1
ATOM 675 C C . ALA A 1 88 ? 11.509 -3.315 -9.520 1.00 96.06 88 ALA A C 1
ATOM 677 O O . ALA A 1 88 ? 11.318 -3.977 -8.503 1.00 96.06 88 ALA A O 1
ATOM 678 N N . ALA A 1 89 ? 11.206 -3.746 -10.743 1.00 95.12 89 ALA A N 1
ATOM 679 C CA . ALA A 1 89 ? 10.467 -4.980 -10.982 1.00 95.12 89 ALA A CA 1
ATOM 680 C C . ALA A 1 89 ? 11.246 -6.270 -10.688 1.00 95.12 89 ALA A C 1
ATOM 682 O O . ALA A 1 89 ? 10.628 -7.292 -10.407 1.00 95.12 89 ALA A O 1
ATOM 683 N N . CYS A 1 90 ? 12.575 -6.244 -10.804 1.00 94.62 90 CYS A N 1
ATOM 684 C CA . CYS A 1 90 ? 13.435 -7.418 -10.648 1.00 94.62 90 CYS A CA 1
ATOM 685 C C . CYS A 1 90 ? 14.883 -7.018 -10.324 1.00 94.62 90 CYS A C 1
ATOM 687 O O . CYS A 1 90 ? 15.267 -5.851 -10.484 1.00 94.62 90 CYS A O 1
ATOM 689 N N . GLU A 1 91 ? 15.697 -7.977 -9.887 1.00 94.69 91 GLU A N 1
ATOM 690 C CA . GLU A 1 91 ? 17.121 -7.775 -9.626 1.00 94.69 91 GLU A CA 1
ATOM 691 C C . GLU A 1 91 ? 17.932 -7.504 -10.907 1.00 94.69 91 GLU A C 1
ATOM 693 O O . GLU A 1 91 ? 17.486 -7.696 -12.039 1.00 94.69 91 GLU A O 1
ATOM 698 N N . ALA A 1 92 ? 19.179 -7.063 -10.729 1.00 93.81 92 ALA A N 1
ATOM 699 C CA . ALA A 1 92 ? 20.111 -6.711 -11.801 1.00 93.81 92 ALA A CA 1
ATOM 700 C C . ALA A 1 92 ? 20.343 -7.827 -12.839 1.00 93.81 92 ALA A C 1
ATOM 702 O O . ALA A 1 92 ? 20.556 -7.553 -14.019 1.00 93.81 92 ALA A O 1
ATOM 703 N N . HIS A 1 93 ? 20.309 -9.086 -12.404 1.00 93.44 93 HIS A N 1
ATOM 704 C CA . HIS A 1 93 ? 20.582 -10.249 -13.248 1.00 93.44 93 HIS A CA 1
ATOM 705 C C . HIS A 1 93 ? 19.307 -10.933 -13.770 1.00 93.44 93 HIS A C 1
ATOM 707 O O . HIS A 1 93 ? 19.380 -11.847 -14.595 1.00 93.44 93 HIS A O 1
ATOM 713 N N . GLU A 1 94 ? 18.137 -10.489 -13.315 1.00 93.06 94 GLU A N 1
ATOM 714 C CA . GLU A 1 94 ? 16.860 -11.119 -13.612 1.00 93.06 94 GLU A CA 1
ATOM 715 C C . GLU A 1 94 ? 16.239 -10.600 -14.914 1.00 93.06 94 GLU A C 1
ATOM 717 O O . GLU A 1 94 ? 16.570 -9.543 -15.462 1.00 93.06 94 GLU A O 1
ATOM 722 N N . THR A 1 95 ? 15.325 -11.400 -15.454 1.00 92.25 95 THR A N 1
ATOM 723 C CA . THR A 1 95 ? 14.511 -11.051 -16.620 1.00 92.25 95 THR A CA 1
ATOM 724 C C . THR A 1 95 ? 13.057 -11.254 -16.248 1.00 92.25 95 THR A C 1
ATOM 726 O O . THR A 1 95 ? 12.727 -12.229 -15.576 1.00 92.25 95 THR A O 1
ATOM 729 N N . LEU A 1 96 ? 12.199 -10.339 -16.687 1.00 89.69 96 LEU A N 1
ATOM 730 C CA . LEU A 1 96 ? 10.771 -10.430 -16.417 1.00 89.69 96 LEU A CA 1
ATOM 731 C C . LEU A 1 96 ? 10.167 -11.702 -17.035 1.00 89.69 96 LEU A C 1
ATOM 733 O O . LEU A 1 96 ? 10.652 -12.173 -18.072 1.00 89.69 96 LEU A O 1
ATOM 737 N N . PRO A 1 97 ? 9.115 -12.262 -16.414 1.00 84.62 97 PRO A N 1
ATOM 738 C CA . PRO A 1 97 ? 8.458 -13.459 -16.916 1.00 84.62 97 PRO A CA 1
ATOM 739 C C . PRO A 1 97 ? 7.885 -13.230 -18.321 1.00 84.62 97 PRO A C 1
ATOM 741 O O . PRO A 1 97 ? 7.305 -12.189 -18.611 1.00 84.62 97 PRO A O 1
ATOM 744 N N . GLN A 1 98 ? 8.032 -14.235 -19.187 1.00 79.44 98 GLN A N 1
ATOM 745 C CA . GLN A 1 98 ? 7.525 -14.227 -20.569 1.00 79.44 98 GLN A CA 1
ATOM 746 C C . GLN A 1 98 ? 6.371 -15.218 -20.791 1.00 79.44 98 GLN A C 1
ATOM 748 O O . GLN A 1 98 ? 5.932 -15.410 -21.924 1.00 79.44 98 GLN A O 1
ATOM 753 N N . SER A 1 99 ? 5.903 -15.886 -19.730 1.00 80.56 99 SER A N 1
ATOM 754 C CA . SER A 1 99 ? 4.769 -16.809 -19.827 1.00 80.56 99 SER A CA 1
ATOM 755 C C . SER A 1 99 ? 3.507 -16.059 -20.255 1.00 80.56 99 SER A C 1
ATOM 757 O O . SER A 1 99 ? 3.225 -14.977 -19.747 1.00 80.56 99 SER A O 1
ATOM 759 N N . ALA A 1 100 ? 2.724 -16.666 -21.150 1.00 79.75 100 ALA A N 1
ATOM 760 C CA . ALA A 1 100 ? 1.450 -16.119 -21.620 1.00 79.75 100 ALA A CA 1
ATOM 761 C C . ALA A 1 100 ? 0.356 -16.096 -20.533 1.00 79.75 100 ALA A C 1
ATOM 763 O O . ALA A 1 100 ? -0.672 -15.443 -20.712 1.00 79.75 100 ALA A O 1
ATOM 764 N N . GLU A 1 101 ? 0.565 -16.799 -19.417 1.00 76.56 101 GLU A N 1
ATOM 765 C CA . GLU A 1 101 ? -0.336 -16.793 -18.255 1.00 76.56 101 GLU A CA 1
ATOM 766 C C . GLU A 1 101 ? -0.324 -15.443 -17.525 1.00 76.56 101 GLU A C 1
ATOM 768 O O . GLU A 1 101 ? -1.309 -15.049 -16.893 1.00 76.56 101 GLU A O 1
ATOM 773 N N . PHE A 1 102 ? 0.769 -14.689 -17.663 1.00 76.44 102 PHE A N 1
ATOM 774 C CA . PHE A 1 102 ? 0.948 -13.400 -17.019 1.00 76.44 102 PHE A CA 1
ATOM 775 C C . PHE A 1 102 ? 0.908 -12.262 -18.044 1.00 76.44 102 PHE A C 1
ATOM 777 O O . PHE A 1 102 ? 1.318 -12.430 -19.194 1.00 76.44 102 PHE A O 1
ATOM 784 N N . PRO A 1 103 ? 0.404 -11.076 -17.657 1.00 82.00 103 PRO A N 1
ATOM 785 C CA . PRO A 1 103 ? 0.596 -9.891 -18.481 1.00 82.00 103 PRO A CA 1
ATOM 786 C C . PRO A 1 103 ? 2.096 -9.557 -18.544 1.00 82.00 103 PRO A C 1
ATOM 788 O O . PRO A 1 103 ? 2.819 -9.824 -17.589 1.00 82.00 103 PRO A O 1
ATOM 791 N N . ALA A 1 104 ? 2.574 -8.958 -19.638 1.00 81.38 104 ALA A N 1
ATOM 792 C CA . ALA A 1 104 ? 3.987 -8.572 -19.748 1.00 81.38 104 ALA A CA 1
ATOM 793 C C . ALA A 1 104 ? 4.406 -7.600 -18.624 1.00 81.38 104 ALA A C 1
ATOM 795 O O . ALA A 1 104 ? 5.518 -7.664 -18.111 1.00 81.38 104 ALA A O 1
ATOM 796 N N . ASP A 1 105 ? 3.473 -6.757 -18.180 1.00 86.19 105 ASP A N 1
ATOM 797 C CA . ASP A 1 105 ? 3.588 -5.763 -17.116 1.00 86.19 105 ASP A CA 1
ATOM 798 C C . ASP A 1 105 ? 3.097 -6.254 -15.762 1.00 86.19 105 ASP A C 1
ATOM 800 O O . ASP A 1 105 ? 2.374 -5.554 -15.060 1.00 86.19 105 ASP A O 1
ATOM 804 N N . VAL A 1 106 ? 3.553 -7.448 -15.362 1.00 87.06 106 VAL A N 1
ATOM 805 C CA . VAL A 1 106 ? 3.304 -8.046 -14.037 1.00 87.06 106 VAL A CA 1
ATOM 806 C C . VAL A 1 106 ? 3.526 -7.038 -12.914 1.00 87.06 106 VAL A C 1
ATOM 808 O O . VAL A 1 106 ? 2.647 -6.859 -12.073 1.00 87.06 106 VAL A O 1
ATOM 811 N N . PHE A 1 107 ? 4.675 -6.357 -12.902 1.00 91.69 107 PHE A N 1
ATOM 812 C CA . PHE A 1 107 ? 5.034 -5.446 -11.818 1.00 91.69 107 PHE A CA 1
ATOM 813 C C . PHE A 1 107 ? 4.105 -4.233 -11.766 1.00 91.69 107 PHE A C 1
ATOM 815 O O . PHE A 1 107 ? 3.531 -3.932 -10.718 1.00 91.69 107 PHE A O 1
ATOM 822 N N . THR A 1 108 ? 3.875 -3.584 -12.910 1.00 92.06 108 THR A N 1
ATOM 823 C CA . THR A 1 108 ? 2.899 -2.492 -13.013 1.00 92.06 108 THR A CA 1
ATOM 824 C C . THR A 1 108 ? 1.493 -2.954 -12.622 1.00 92.06 108 THR A C 1
ATOM 826 O O . THR A 1 108 ? 0.809 -2.257 -11.869 1.00 92.06 108 THR A O 1
ATOM 829 N N . CYS A 1 109 ? 1.055 -4.132 -13.072 1.00 88.06 109 CYS A N 1
ATOM 830 C CA . CYS A 1 109 ? -0.254 -4.703 -12.759 1.00 88.06 109 CYS A CA 1
ATOM 831 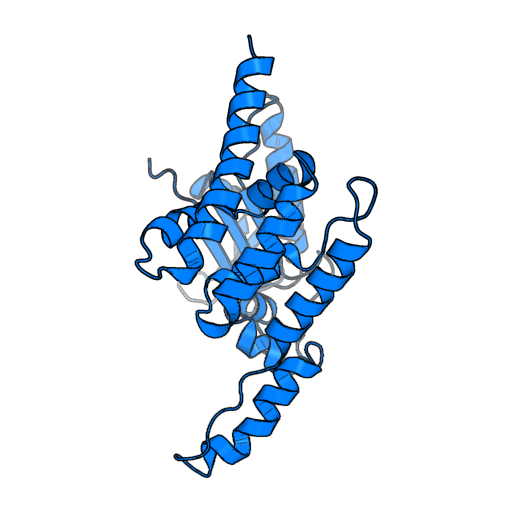C C . CYS A 1 109 ? -0.427 -4.973 -11.259 1.00 88.06 109 CYS A C 1
ATOM 833 O O . CYS A 1 109 ? -1.500 -4.687 -10.722 1.00 88.06 109 CYS A O 1
ATOM 835 N N . CYS A 1 110 ? 0.610 -5.463 -10.572 1.00 87.62 110 CYS A N 1
ATOM 836 C CA . CYS A 1 110 ? 0.609 -5.647 -9.119 1.00 87.62 110 CYS A CA 1
ATOM 837 C C . CYS A 1 110 ? 0.465 -4.315 -8.369 1.00 87.62 110 CYS A C 1
ATOM 839 O O . CYS A 1 110 ? -0.266 -4.244 -7.384 1.00 87.62 110 CYS A O 1
ATOM 841 N N . LEU A 1 111 ? 1.124 -3.252 -8.842 1.00 90.88 111 LEU A N 1
ATOM 842 C CA . LEU A 1 111 ? 1.086 -1.935 -8.197 1.00 90.88 111 LEU A CA 1
ATOM 843 C C . LEU A 1 111 ? -0.217 -1.166 -8.462 1.00 90.88 111 LEU A C 1
ATOM 845 O O . LEU A 1 111 ? -0.693 -0.440 -7.592 1.00 90.88 111 LEU A O 1
ATOM 849 N N . THR A 1 112 ? -0.789 -1.296 -9.661 1.00 89.38 112 THR A N 1
ATOM 850 C CA . THR A 1 112 ? -1.905 -0.446 -10.123 1.00 89.38 112 THR A CA 1
ATOM 851 C C . THR A 1 112 ? -3.255 -1.157 -10.155 1.00 89.38 112 THR A C 1
ATOM 853 O O . THR A 1 112 ? -4.294 -0.511 -10.027 1.00 89.38 112 THR A O 1
ATOM 856 N N . THR A 1 113 ? -3.265 -2.485 -10.284 1.00 82.12 113 THR A N 1
ATOM 857 C CA . THR A 1 113 ? -4.483 -3.309 -10.344 1.00 82.12 113 THR A CA 1
ATOM 858 C C . THR A 1 113 ? -4.403 -4.536 -9.424 1.00 82.12 113 THR A C 1
ATOM 860 O O . THR A 1 113 ? -4.682 -5.653 -9.871 1.00 82.12 113 THR A O 1
ATOM 863 N N . PRO A 1 114 ? -4.058 -4.362 -8.132 1.00 82.81 114 PRO A N 1
ATOM 864 C CA . PRO A 1 114 ? -3.735 -5.469 -7.234 1.00 82.81 114 PRO A CA 1
ATOM 865 C C . PRO A 1 114 ? -4.856 -6.505 -7.156 1.00 82.81 114 PRO A C 1
ATOM 867 O O . PRO A 1 114 ? -4.584 -7.681 -7.309 1.00 82.81 114 PRO A O 1
ATOM 870 N N . ILE A 1 115 ? -6.126 -6.091 -7.055 1.00 76.69 115 ILE A N 1
ATOM 871 C CA . ILE A 1 115 ? -7.259 -7.031 -6.978 1.00 76.69 115 ILE A CA 1
ATOM 872 C C . ILE A 1 115 ? -7.320 -7.929 -8.220 1.00 76.69 115 ILE A C 1
ATOM 874 O O . ILE A 1 115 ? -7.384 -9.146 -8.103 1.00 76.69 115 ILE A O 1
ATOM 878 N N . LYS A 1 116 ? -7.259 -7.348 -9.424 1.00 76.31 116 LYS A N 1
ATOM 879 C CA . LYS A 1 116 ? -7.318 -8.114 -10.678 1.00 76.31 116 LYS A CA 1
ATOM 880 C C . LYS A 1 116 ? -6.128 -9.062 -10.816 1.00 76.31 116 LYS A C 1
ATOM 882 O O . LYS A 1 116 ? -6.289 -10.155 -11.351 1.00 76.31 116 LYS A O 1
ATOM 887 N N . MET A 1 117 ? -4.951 -8.626 -10.370 1.00 77.94 117 MET A N 1
ATOM 888 C CA . MET A 1 117 ? -3.733 -9.422 -10.438 1.00 77.94 117 MET A CA 1
ATOM 889 C C . MET A 1 117 ? -3.746 -10.559 -9.415 1.00 77.94 117 MET A C 1
ATOM 891 O O . MET A 1 117 ? -3.459 -11.692 -9.774 1.00 77.94 117 MET A O 1
ATOM 895 N N . THR A 1 118 ? -4.182 -10.293 -8.184 1.00 74.75 118 THR A N 1
ATOM 896 C CA . THR A 1 118 ? -4.364 -11.305 -7.140 1.00 74.75 118 THR A CA 1
ATOM 897 C C . THR A 1 118 ? -5.377 -12.368 -7.552 1.00 74.75 118 THR A C 1
ATOM 899 O O . THR A 1 118 ? -5.129 -13.535 -7.311 1.00 74.75 118 THR A O 1
ATOM 902 N N . LEU A 1 119 ? -6.461 -12.020 -8.256 1.00 67.69 119 LEU A N 1
ATOM 903 C CA . LEU A 1 119 ? -7.408 -13.017 -8.787 1.00 67.69 119 LEU A CA 1
ATOM 904 C C . LEU A 1 119 ? -6.805 -13.947 -9.858 1.00 67.69 119 LEU A C 1
ATOM 906 O O . LEU A 1 119 ? -7.428 -14.943 -10.209 1.00 67.69 119 LEU A O 1
ATOM 910 N N . ARG A 1 120 ? -5.634 -13.615 -10.416 1.00 67.75 120 ARG A N 1
ATOM 911 C CA . ARG A 1 120 ? -4.888 -14.483 -11.342 1.00 67.75 120 ARG A CA 1
ATOM 912 C C . ARG A 1 120 ? -3.835 -15.345 -10.644 1.00 67.75 120 ARG A C 1
ATOM 914 O O . ARG A 1 120 ? -3.227 -16.170 -11.312 1.00 67.75 120 ARG A O 1
ATOM 921 N N . TRP A 1 121 ? -3.565 -15.097 -9.364 1.00 62.12 121 TRP A N 1
ATOM 922 C CA . TRP A 1 121 ? -2.557 -15.804 -8.582 1.00 62.12 121 TRP A CA 1
ATOM 923 C C . TRP A 1 121 ? -3.262 -16.649 -7.523 1.00 62.12 121 TRP A C 1
ATOM 925 O O . TRP A 1 121 ? -4.015 -16.111 -6.714 1.00 62.12 121 TRP A O 1
ATOM 935 N N . ASP A 1 122 ? -2.962 -17.944 -7.488 1.00 53.19 122 ASP A N 1
ATOM 936 C CA . ASP A 1 122 ? -3.493 -18.934 -6.532 1.00 53.19 122 ASP A CA 1
ATOM 937 C C . ASP A 1 122 ? -2.955 -18.727 -5.093 1.00 53.19 122 ASP A C 1
ATOM 939 O O . ASP A 1 122 ? -2.525 -19.667 -4.437 1.00 53.19 122 ASP A O 1
ATOM 943 N N . ALA A 1 123 ? -2.812 -17.478 -4.634 1.00 41.62 123 ALA A N 1
ATOM 944 C CA . ALA A 1 123 ? -2.115 -17.133 -3.391 1.00 41.62 123 ALA A CA 1
ATOM 945 C C . ALA A 1 123 ? -2.987 -16.366 -2.380 1.00 41.62 123 ALA A C 1
ATOM 947 O O . ALA A 1 123 ? -2.509 -15.995 -1.307 1.00 41.62 123 ALA A O 1
ATOM 948 N N . TRP A 1 124 ? -4.259 -16.111 -2.695 1.00 55.75 124 TRP A N 1
ATOM 949 C CA . TRP A 1 124 ? -5.230 -15.455 -1.804 1.00 55.75 124 TRP A CA 1
ATOM 950 C C . TRP A 1 124 ? -6.500 -16.299 -1.705 1.00 55.75 124 TRP A C 1
ATOM 952 O O . TRP A 1 124 ? -7.611 -15.841 -1.960 1.00 55.75 124 TRP A O 1
ATOM 962 N N . ASP A 1 125 ? -6.300 -17.563 -1.352 1.00 65.50 125 ASP A N 1
ATOM 963 C CA . ASP A 1 125 ? -7.238 -18.627 -1.690 1.00 65.50 125 ASP A CA 1
ATOM 964 C C . ASP A 1 125 ? -8.609 -18.435 -1.050 1.00 65.50 125 ASP A C 1
ATOM 966 O O . ASP A 1 125 ? -9.583 -18.240 -1.755 1.00 65.50 125 ASP A O 1
ATOM 970 N N . MET A 1 126 ? -8.727 -18.333 0.272 1.00 63.25 126 MET A N 1
ATOM 971 C CA . MET A 1 126 ? -10.050 -18.503 0.886 1.00 63.25 126 MET A CA 1
ATOM 972 C C . MET A 1 126 ? -11.049 -17.356 0.620 1.00 63.25 126 MET A C 1
ATOM 974 O O . MET A 1 126 ? -12.197 -17.598 0.252 1.00 63.25 126 MET A O 1
ATOM 978 N N . ALA A 1 127 ? -10.656 -16.089 0.800 1.00 67.62 127 ALA A N 1
ATOM 979 C CA . ALA A 1 127 ? -11.592 -14.969 0.633 1.00 67.62 127 ALA A CA 1
ATOM 980 C C . ALA A 1 127 ? -11.905 -14.680 -0.845 1.00 67.62 127 ALA A C 1
ATOM 982 O O . ALA A 1 127 ? -13.039 -14.319 -1.175 1.00 67.62 127 ALA A O 1
ATOM 983 N N . ALA A 1 128 ? -10.916 -14.846 -1.732 1.00 71.81 128 ALA A N 1
ATOM 984 C CA . ALA A 1 128 ? -11.123 -14.693 -3.166 1.00 71.81 128 ALA A CA 1
ATOM 985 C C . ALA A 1 128 ? -11.935 -15.864 -3.731 1.00 71.81 128 ALA A C 1
ATOM 987 O O . ALA A 1 128 ? -12.857 -15.621 -4.499 1.00 71.81 128 ALA A O 1
ATOM 988 N N . GLU A 1 129 ? -11.682 -17.101 -3.300 1.00 76.94 129 GLU A N 1
ATOM 989 C CA . GLU A 1 129 ? -12.430 -18.293 -3.718 1.00 76.94 129 GLU A CA 1
ATOM 990 C C . GLU A 1 129 ? -13.901 -18.231 -3.280 1.00 76.94 129 GLU A C 1
ATOM 992 O O . GLU A 1 129 ? -14.795 -18.492 -4.087 1.00 76.94 129 GLU A O 1
ATOM 997 N N . ILE A 1 130 ? -14.197 -17.777 -2.054 1.00 78.06 130 ILE A N 1
ATOM 998 C CA . ILE A 1 130 ? -15.585 -17.548 -1.605 1.00 78.06 130 ILE A CA 1
ATOM 999 C C . ILE A 1 130 ? -16.283 -16.485 -2.467 1.00 78.06 130 ILE A C 1
ATOM 1001 O O . ILE A 1 130 ? -17.475 -16.595 -2.740 1.00 78.06 130 ILE A O 1
ATOM 1005 N N . CYS A 1 131 ? -15.570 -15.450 -2.912 1.00 79.81 131 CYS A N 1
ATOM 1006 C CA . CYS A 1 131 ? -16.138 -14.432 -3.797 1.00 79.81 131 CYS A CA 1
ATOM 1007 C C . CYS A 1 131 ? -16.346 -14.970 -5.225 1.00 79.81 131 CYS A C 1
ATOM 1009 O O . CYS A 1 131 ? -17.412 -14.802 -5.815 1.00 79.81 131 CYS A O 1
ATOM 1011 N N . LEU A 1 132 ? -15.340 -15.657 -5.771 1.00 82.06 132 LEU A N 1
ATOM 1012 C CA . LEU A 1 132 ? -15.340 -16.189 -7.133 1.00 82.06 132 LEU A CA 1
ATOM 1013 C C . LEU A 1 132 ? -16.344 -17.331 -7.317 1.00 82.06 132 LEU A C 1
ATOM 1015 O O . LEU A 1 132 ? -16.972 -17.414 -8.368 1.00 82.06 132 LEU A O 1
ATOM 1019 N N . SER A 1 133 ? -16.551 -18.172 -6.304 1.00 85.19 133 SER A N 1
ATOM 1020 C CA . SER A 1 133 ? -17.541 -19.259 -6.346 1.00 85.19 133 SER A CA 1
ATOM 1021 C C . SER A 1 133 ? -18.988 -18.763 -6.430 1.00 85.19 133 SER A C 1
ATOM 1023 O O . SER A 1 133 ? -19.834 -19.461 -6.982 1.00 85.19 133 SER A O 1
ATOM 1025 N N . GLN A 1 134 ? -19.277 -17.544 -5.959 1.00 88.69 134 GLN A N 1
ATOM 1026 C CA . GLN A 1 134 ? -20.598 -16.912 -6.091 1.00 88.69 134 GLN A CA 1
ATOM 1027 C C . GLN A 1 134 ? -20.826 -16.296 -7.480 1.00 88.69 134 GLN A C 1
ATOM 1029 O O . GLN A 1 134 ? -21.963 -16.027 -7.874 1.00 88.69 134 GLN A O 1
ATOM 1034 N N . LEU A 1 135 ? -19.752 -16.052 -8.235 1.00 86.88 135 LEU A N 1
ATOM 1035 C CA . LEU A 1 135 ? -19.782 -15.275 -9.471 1.00 86.88 135 LEU A CA 1
ATOM 1036 C C . LEU A 1 135 ? -20.637 -15.919 -10.580 1.00 86.88 135 LEU A C 1
ATOM 1038 O O . LEU A 1 135 ? -21.416 -15.182 -11.183 1.00 86.88 135 LEU A O 1
ATOM 1042 N N . PRO A 1 136 ? -20.602 -17.249 -10.822 1.00 89.62 136 PRO A N 1
ATOM 1043 C CA . PRO A 1 136 ? -21.493 -17.887 -11.794 1.00 89.62 136 PRO A CA 1
ATOM 1044 C C . PRO A 1 136 ? -22.977 -17.636 -11.495 1.00 89.62 136 PRO A C 1
ATOM 1046 O O . PRO A 1 136 ? -23.705 -17.172 -12.369 1.00 89.62 136 PRO A O 1
ATOM 1049 N N . SER A 1 137 ? -23.411 -17.835 -10.243 1.00 88.94 137 SER A N 1
ATOM 1050 C CA . SER A 1 137 ? -24.810 -17.615 -9.848 1.00 88.94 137 SER A CA 1
ATOM 1051 C C . SER A 1 137 ? -25.245 -16.153 -9.955 1.00 88.94 137 SER A C 1
ATOM 1053 O O . SER A 1 137 ? -26.367 -15.883 -10.368 1.00 88.94 137 SER A O 1
ATOM 1055 N N . LEU A 1 138 ? -24.354 -15.211 -9.628 1.00 90.12 138 LEU A N 1
ATOM 1056 C CA . LEU A 1 138 ? -24.638 -13.773 -9.703 1.00 90.12 138 LEU A CA 1
ATOM 1057 C C . LEU A 1 138 ? -24.713 -13.255 -11.146 1.00 90.12 138 LEU A C 1
ATOM 1059 O O . LEU A 1 138 ? -25.357 -12.242 -11.404 1.00 90.12 138 LEU A O 1
ATOM 1063 N N . VAL A 1 139 ? -24.029 -13.918 -12.084 1.00 89.31 139 VAL A N 1
ATOM 1064 C CA . VAL A 1 139 ? -24.085 -13.581 -13.514 1.00 89.31 139 VAL A CA 1
ATOM 1065 C C . VAL A 1 139 ? -25.337 -14.165 -14.170 1.00 89.31 139 VAL A C 1
ATOM 1067 O O . VAL A 1 139 ? -25.924 -13.519 -15.037 1.00 89.31 139 VAL A O 1
ATOM 1070 N N . GLU A 1 140 ? -25.741 -15.373 -13.776 1.00 92.19 140 GLU A N 1
ATOM 1071 C CA . GLU A 1 140 ? -26.896 -16.068 -14.354 1.00 92.19 140 GLU A CA 1
ATOM 1072 C C . GLU A 1 140 ? -28.243 -15.529 -13.850 1.00 92.19 140 GLU A C 1
ATOM 1074 O O . GLU A 1 140 ? -29.176 -15.403 -14.647 1.00 92.19 140 GLU A O 1
ATOM 1079 N N . ASP A 1 141 ? -28.354 -15.179 -12.564 1.00 91.00 141 ASP A N 1
ATOM 1080 C CA . ASP A 1 141 ? -29.576 -14.632 -11.965 1.00 91.00 141 ASP A CA 1
ATOM 1081 C C . ASP A 1 141 ? -29.354 -13.200 -11.443 1.00 91.00 141 ASP A C 1
ATOM 1083 O O . ASP A 1 141 ? -28.702 -13.007 -10.414 1.00 91.00 141 ASP A O 1
ATOM 1087 N N . PRO A 1 142 ? -29.954 -12.178 -12.083 1.00 85.75 142 PRO A N 1
ATOM 1088 C CA . PRO A 1 142 ? -29.887 -10.792 -11.619 1.00 85.75 142 PRO A CA 1
ATOM 1089 C C . PRO A 1 142 ? -30.478 -10.552 -10.221 1.00 85.75 142 PRO A C 1
ATOM 1091 O O . PRO A 1 142 ? -30.235 -9.493 -9.646 1.00 85.75 142 PRO A O 1
ATOM 1094 N N . ASN A 1 143 ? -31.283 -11.484 -9.693 1.00 91.62 143 ASN A N 1
ATOM 1095 C CA . ASN A 1 143 ? -31.865 -11.404 -8.351 1.00 91.62 143 ASN A CA 1
ATOM 1096 C C . ASN A 1 143 ? -31.064 -12.178 -7.296 1.00 91.62 143 ASN A C 1
ATOM 1098 O O . ASN A 1 143 ? -31.442 -12.146 -6.124 1.00 91.62 143 ASN A O 1
ATOM 1102 N N . ALA A 1 144 ? -29.994 -12.882 -7.676 1.00 87.56 144 ALA A N 1
ATOM 1103 C CA . ALA A 1 144 ? -29.151 -13.572 -6.713 1.00 87.56 144 ALA A CA 1
ATOM 1104 C C . ALA A 1 144 ? -28.495 -12.555 -5.763 1.00 87.56 144 ALA A C 1
ATOM 1106 O O . ALA A 1 144 ? -27.866 -11.584 -6.188 1.00 87.56 144 ALA A O 1
ATOM 1107 N N . GLU A 1 145 ? -28.645 -12.773 -4.457 1.00 88.12 145 GLU A N 1
ATOM 1108 C CA . GLU A 1 145 ? -28.048 -11.906 -3.443 1.00 88.12 145 GLU A CA 1
ATOM 1109 C C . GLU A 1 145 ? -26.583 -12.281 -3.200 1.00 88.12 145 GLU A C 1
ATOM 1111 O O . GLU A 1 145 ? -26.248 -13.434 -2.922 1.00 88.12 145 GLU A O 1
ATOM 1116 N N . PHE A 1 146 ? -25.702 -11.282 -3.259 1.00 87.62 146 PHE A N 1
ATOM 1117 C CA . PHE A 1 146 ? -24.298 -11.442 -2.893 1.00 87.62 146 PHE A CA 1
ATOM 1118 C C . PHE A 1 146 ? -24.161 -11.700 -1.389 1.00 87.62 146 PHE A C 1
ATOM 1120 O O . PHE A 1 146 ? -24.615 -10.891 -0.575 1.00 87.62 146 PHE A O 1
ATOM 1127 N N . GLN A 1 147 ? -23.477 -12.782 -1.015 1.00 85.94 147 GLN A N 1
ATOM 1128 C CA . GLN A 1 147 ? -23.160 -13.085 0.376 1.00 85.94 147 GLN A CA 1
ATOM 1129 C C . GLN A 1 147 ? -21.822 -12.444 0.773 1.00 85.94 147 GLN A C 1
ATOM 1131 O O . GLN A 1 147 ? -20.771 -12.803 0.225 1.00 85.94 147 GLN A O 1
ATOM 1136 N N . PRO A 1 148 ? -21.819 -11.512 1.747 1.00 82.38 148 PRO A N 1
ATOM 1137 C CA . PRO A 1 148 ? -20.589 -10.903 2.232 1.00 82.38 148 PRO A CA 1
ATOM 1138 C C . PRO A 1 148 ? -19.651 -11.934 2.868 1.00 82.38 148 PRO A C 1
ATOM 1140 O O . PRO A 1 148 ? -20.083 -12.815 3.607 1.00 82.38 148 PRO A O 1
ATOM 1143 N N . SER A 1 149 ? -18.348 -11.772 2.638 1.00 83.31 149 SER A N 1
ATOM 1144 C CA . SER A 1 149 ? -17.321 -12.609 3.266 1.00 83.31 149 SER A CA 1
ATOM 1145 C C . SER A 1 149 ? -17.292 -12.449 4.795 1.00 83.31 149 SER A C 1
ATOM 1147 O O . SER A 1 149 ? -17.416 -11.338 5.320 1.00 83.31 149 SER A O 1
ATOM 1149 N N . SER A 1 150 ? -17.027 -13.553 5.501 1.00 84.81 150 SER A N 1
ATOM 1150 C CA . SER A 1 150 ? -16.780 -13.606 6.950 1.00 84.81 150 SER A CA 1
ATOM 1151 C C . SER A 1 150 ? -15.442 -12.996 7.378 1.00 84.81 150 SER A C 1
ATOM 1153 O O . SER A 1 150 ? -15.212 -12.845 8.578 1.00 84.81 150 SER A O 1
ATOM 1155 N N . PHE A 1 151 ? -14.580 -12.597 6.432 1.00 85.19 151 PHE A N 1
ATOM 1156 C CA . PHE A 1 151 ? -13.219 -12.120 6.691 1.00 85.19 151 PHE A CA 1
ATOM 1157 C C . PHE A 1 151 ? -13.148 -11.106 7.839 1.00 85.19 151 PHE A C 1
ATOM 1159 O O . PHE A 1 151 ? -12.438 -11.319 8.815 1.00 85.19 151 PHE A O 1
ATOM 1166 N N . PHE A 1 152 ? -13.924 -10.018 7.788 1.00 86.75 152 PHE A N 1
ATOM 1167 C CA . PHE A 1 152 ? -13.873 -9.008 8.850 1.00 86.75 152 PHE A CA 1
ATOM 1168 C C . PHE A 1 152 ? -14.335 -9.548 10.204 1.00 86.75 152 PHE A C 1
ATOM 1170 O O . PHE A 1 152 ? -13.779 -9.170 11.232 1.00 86.75 152 PHE A O 1
ATOM 1177 N N . THR A 1 153 ? -15.323 -10.440 10.226 1.00 88.44 153 THR A N 1
ATOM 1178 C CA . THR A 1 153 ? -15.777 -11.082 11.461 1.00 88.44 153 THR A CA 1
ATOM 1179 C C . THR A 1 153 ? -14.670 -11.946 12.066 1.00 88.44 153 THR A C 1
ATOM 1181 O O . THR A 1 153 ? -14.409 -11.833 13.262 1.00 88.44 153 THR A O 1
ATOM 1184 N N . GLU A 1 154 ? -13.985 -12.748 11.252 1.00 86.38 154 GLU A N 1
ATOM 1185 C CA . GLU A 1 154 ? -12.869 -13.605 11.673 1.00 86.38 154 GLU A CA 1
ATOM 1186 C C . GLU A 1 154 ? -11.683 -12.786 12.190 1.00 86.38 154 GLU A C 1
ATOM 1188 O O . GLU A 1 154 ? -11.140 -13.088 13.252 1.00 86.38 154 GLU A O 1
ATOM 1193 N N . GLN A 1 155 ? -11.330 -11.694 11.507 1.00 87.50 155 GLN A N 1
ATOM 1194 C CA . GLN A 1 155 ? -10.242 -10.811 11.934 1.00 87.50 155 GLN A CA 1
ATOM 1195 C C . GLN A 1 155 ? -10.558 -10.104 13.261 1.00 87.50 155 GLN A C 1
ATOM 1197 O O . GLN A 1 155 ? -9.677 -9.963 14.109 1.00 87.50 155 GLN A O 1
ATOM 1202 N N . LEU A 1 156 ? -11.817 -9.710 13.496 1.00 92.56 156 LEU A N 1
ATOM 1203 C CA . LEU A 1 156 ? -12.237 -9.167 14.794 1.00 92.56 156 LEU A CA 1
ATOM 1204 C C . LEU A 1 156 ? -12.192 -10.224 15.905 1.00 92.56 156 LEU A C 1
ATOM 1206 O O . LEU A 1 156 ? -11.804 -9.894 17.021 1.00 92.56 156 LEU A O 1
ATOM 1210 N N . ILE A 1 157 ? -12.562 -11.476 15.614 1.00 93.00 157 ILE A N 1
ATOM 1211 C CA . ILE A 1 157 ? -12.456 -12.587 16.575 1.00 93.00 157 ILE A CA 1
ATOM 1212 C C . ILE A 1 157 ? -10.986 -12.851 16.921 1.00 93.00 157 ILE A C 1
ATOM 1214 O O . ILE A 1 157 ? -10.648 -12.963 18.094 1.00 93.00 157 ILE A O 1
ATOM 1218 N N . ALA A 1 158 ? -10.097 -12.899 15.927 1.00 90.62 158 ALA A N 1
ATOM 1219 C CA . ALA A 1 158 ? -8.666 -13.086 16.159 1.00 90.62 158 ALA A CA 1
ATOM 1220 C C . ALA A 1 158 ? -8.074 -11.953 17.015 1.00 90.62 158 ALA A C 1
ATOM 1222 O O . ALA A 1 158 ? -7.309 -12.212 17.944 1.00 90.62 158 ALA A O 1
ATOM 1223 N N . PHE A 1 159 ? -8.478 -10.706 16.755 1.00 94.88 159 PHE A N 1
ATOM 1224 C CA . PHE A 1 159 ? -8.079 -9.562 17.573 1.00 94.88 159 PHE A CA 1
ATOM 1225 C C . PHE A 1 159 ? -8.607 -9.663 19.010 1.00 94.88 159 PHE A C 1
ATOM 1227 O O . PHE A 1 159 ? -7.878 -9.386 19.956 1.00 94.88 159 PHE A O 1
ATOM 1234 N N . GLU A 1 160 ? -9.851 -10.103 19.190 1.00 96.19 160 GLU A N 1
ATOM 1235 C CA . GLU A 1 160 ? -10.453 -10.344 20.503 1.00 96.19 160 GLU A CA 1
ATOM 1236 C C . GLU A 1 160 ? -9.694 -11.415 21.300 1.00 96.19 160 GLU A C 1
ATOM 1238 O O . GLU A 1 160 ? -9.333 -11.173 22.449 1.00 96.19 160 GLU A O 1
ATOM 1243 N N . VAL A 1 161 ? -9.338 -12.536 20.667 1.00 94.31 161 VAL A N 1
ATOM 1244 C CA . VAL A 1 161 ? -8.505 -13.586 21.280 1.00 94.31 161 VAL A CA 1
ATOM 1245 C C . VAL A 1 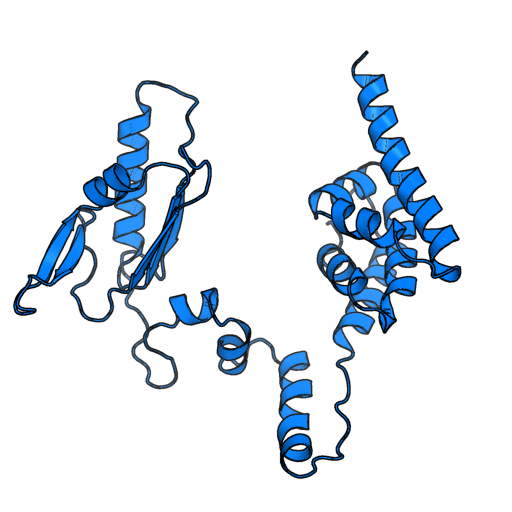161 ? -7.120 -13.054 21.659 1.00 94.31 161 VAL A C 1
ATOM 1247 O O . VAL A 1 161 ? -6.588 -13.399 22.721 1.00 94.31 161 VAL A O 1
ATOM 1250 N N . TRP A 1 162 ? -6.529 -12.205 20.809 1.00 95.25 162 TRP A N 1
ATOM 1251 C CA . TRP A 1 162 ? -5.259 -11.552 21.115 1.00 95.25 162 TRP A CA 1
ATOM 1252 C C . TRP A 1 162 ? -5.393 -10.642 22.342 1.00 95.25 162 TRP A C 1
ATOM 1254 O O . TRP A 1 162 ? -4.530 -10.696 23.211 1.00 95.25 162 TRP A O 1
ATOM 1264 N N . LEU A 1 163 ? -6.478 -9.870 22.477 1.00 96.00 163 LEU A N 1
ATOM 1265 C CA . LEU A 1 163 ? -6.707 -8.989 23.633 1.00 96.00 163 LEU A CA 1
ATOM 1266 C C . LEU A 1 163 ? -6.792 -9.744 24.960 1.00 96.00 163 LEU A C 1
ATOM 1268 O O . LEU A 1 163 ? -6.366 -9.213 25.983 1.00 96.00 163 LEU A O 1
ATOM 1272 N N . ASP A 1 164 ? -7.302 -10.973 24.952 1.00 94.44 164 ASP A N 1
ATOM 1273 C CA . ASP A 1 164 ? -7.430 -11.781 26.168 1.00 94.44 164 ASP A CA 1
ATOM 1274 C C . ASP A 1 164 ? -6.066 -12.246 26.720 1.00 94.44 164 ASP A C 1
ATOM 1276 O O . ASP A 1 164 ? -5.944 -12.546 27.907 1.00 94.44 164 ASP A O 1
ATOM 1280 N N . HIS A 1 165 ? -5.023 -12.289 25.880 1.00 91.56 165 HIS A N 1
ATOM 1281 C CA . HIS A 1 165 ? -3.705 -12.833 26.242 1.00 91.56 165 HIS A CA 1
ATOM 1282 C C . HIS A 1 165 ? -2.523 -11.908 25.903 1.00 91.56 165 HIS A C 1
ATOM 1284 O O . HIS A 1 165 ? -1.363 -12.271 26.145 1.00 91.56 165 HIS A O 1
ATOM 1290 N N . GLY A 1 166 ? -2.784 -10.760 25.284 1.00 90.00 166 GLY A N 1
ATOM 1291 C CA . GLY A 1 166 ? -1.801 -9.810 24.781 1.00 90.00 166 GLY A CA 1
ATOM 1292 C C . GLY A 1 166 ? -1.171 -8.974 25.890 1.00 90.00 166 GLY A C 1
ATOM 1293 O O . GLY A 1 166 ? -1.723 -8.819 26.977 1.00 90.00 166 GLY A O 1
ATOM 1294 N N . SER A 1 167 ? 0.011 -8.427 25.621 1.00 91.81 167 SER A N 1
ATOM 1295 C CA . SER A 1 167 ? 0.692 -7.492 26.520 1.00 91.81 167 SER A CA 1
ATOM 1296 C C . SER A 1 167 ? 1.752 -6.692 25.765 1.00 91.81 167 SER A C 1
ATOM 1298 O O . SER A 1 167 ? 2.121 -7.055 24.649 1.00 91.81 167 SER A O 1
ATOM 1300 N N . GLU A 1 168 ? 2.275 -5.641 26.399 1.00 90.75 168 GLU A N 1
ATOM 1301 C CA . GLU A 1 168 ? 3.338 -4.778 25.858 1.00 90.75 168 GLU A CA 1
ATOM 1302 C C . GLU A 1 168 ? 4.601 -5.553 25.450 1.00 90.75 168 GLU A C 1
ATOM 1304 O O . GLU A 1 168 ? 5.284 -5.201 24.495 1.00 90.75 168 GLU A O 1
ATOM 1309 N N . HIS A 1 169 ? 4.910 -6.642 26.157 1.00 90.56 169 HIS A N 1
ATOM 1310 C CA . HIS A 1 169 ? 6.110 -7.447 25.911 1.00 90.56 169 HIS A CA 1
ATOM 1311 C C . HIS A 1 169 ? 5.934 -8.493 24.803 1.00 90.56 169 HIS A C 1
ATOM 1313 O O . HIS A 1 169 ? 6.878 -9.214 24.475 1.00 90.56 169 HIS A O 1
ATOM 1319 N N . LYS A 1 170 ? 4.724 -8.631 24.254 1.00 90.94 170 LYS A N 1
ATOM 1320 C CA . LYS A 1 170 ? 4.435 -9.541 23.147 1.00 90.94 170 LYS A CA 1
ATOM 1321 C C . LYS A 1 170 ? 4.453 -8.792 21.824 1.00 90.94 170 LYS A C 1
ATOM 1323 O O . LYS A 1 170 ? 4.421 -7.567 21.767 1.00 90.94 170 LYS A O 1
ATOM 1328 N N . LYS A 1 171 ? 4.485 -9.561 20.734 1.00 88.06 171 LYS A N 1
ATOM 1329 C CA . LYS A 1 171 ? 4.335 -8.988 19.399 1.00 88.06 171 LYS A CA 1
ATOM 1330 C C . LYS A 1 171 ? 3.010 -8.216 19.305 1.00 88.06 171 LYS A C 1
ATOM 1332 O O . LYS A 1 171 ? 1.993 -8.732 19.786 1.00 88.06 171 LYS A O 1
ATOM 1337 N N . PRO A 1 172 ? 3.021 -7.033 18.669 1.00 90.81 172 PRO A N 1
ATOM 1338 C CA . PRO A 1 172 ? 1.812 -6.284 18.371 1.00 90.81 172 PRO A CA 1
ATOM 1339 C C . PRO A 1 172 ? 0.749 -7.128 17.651 1.00 90.81 172 PRO A C 1
ATOM 1341 O O . PRO A 1 172 ? 1.104 -8.043 16.904 1.00 90.81 172 PRO A O 1
ATOM 1344 N N . PRO A 1 173 ? -0.544 -6.816 17.834 1.00 91.06 173 PRO A N 1
ATOM 1345 C CA . PRO A 1 173 ? -1.619 -7.508 17.136 1.00 91.06 173 PRO A CA 1
ATOM 1346 C C . PRO A 1 173 ? -1.577 -7.214 15.633 1.00 91.06 173 PRO A C 1
ATOM 1348 O O . PRO A 1 173 ? -1.779 -6.076 15.206 1.00 91.06 173 PRO A O 1
ATOM 1351 N N . GLU A 1 174 ? -1.386 -8.254 14.822 1.00 86.88 174 GLU A N 1
ATOM 1352 C CA . GLU A 1 174 ? -1.354 -8.167 13.353 1.00 86.88 174 GLU A CA 1
ATOM 1353 C C . GLU A 1 174 ? -2.683 -7.660 12.765 1.00 86.88 174 GLU A C 1
ATOM 1355 O O . GLU A 1 174 ? -2.714 -7.076 11.685 1.00 86.88 174 GLU A O 1
ATOM 1360 N N . GLN A 1 175 ? -3.787 -7.827 13.499 1.00 88.88 175 GLN A N 1
ATOM 1361 C CA . GLN A 1 175 ? -5.132 -7.419 13.092 1.00 88.88 175 GLN A CA 1
ATOM 1362 C C . GLN A 1 175 ? -5.399 -5.921 13.286 1.00 88.88 175 GLN A C 1
ATOM 1364 O O . GLN A 1 175 ? -6.396 -5.418 12.770 1.00 88.88 175 GLN A O 1
ATOM 1369 N N . LEU A 1 176 ? -4.548 -5.181 14.006 1.00 89.44 176 LEU A N 1
ATOM 1370 C CA . LEU A 1 176 ? -4.803 -3.773 14.332 1.00 89.44 176 LEU A CA 1
ATOM 1371 C C . LEU A 1 176 ? -5.043 -2.884 13.089 1.00 89.44 176 LEU A C 1
ATOM 1373 O O . LEU A 1 176 ? -6.014 -2.123 13.099 1.00 89.44 176 LEU A O 1
ATOM 1377 N N . PRO A 1 177 ? -4.282 -3.002 11.980 1.00 88.69 177 PRO A N 1
ATOM 1378 C CA . PRO A 1 177 ? -4.589 -2.281 10.742 1.00 88.69 177 PRO A CA 1
ATOM 1379 C C . PRO A 1 177 ? -5.930 -2.691 10.114 1.00 88.69 177 PRO A C 1
ATOM 1381 O O . PRO A 1 177 ? -6.618 -1.860 9.522 1.00 88.69 177 PRO A O 1
ATOM 1384 N N . ILE A 1 178 ? -6.340 -3.955 10.264 1.00 86.50 178 ILE A N 1
ATOM 1385 C CA . ILE A 1 178 ? -7.624 -4.454 9.752 1.00 86.50 178 ILE A CA 1
ATOM 1386 C C . ILE A 1 178 ? -8.774 -3.862 10.564 1.00 86.50 178 ILE A C 1
ATOM 1388 O O . ILE A 1 178 ? -9.759 -3.416 9.981 1.00 86.50 178 ILE A O 1
ATOM 1392 N N . VAL A 1 179 ? -8.636 -3.773 11.891 1.00 88.31 179 VAL A N 1
ATOM 1393 C CA . VAL A 1 179 ? -9.618 -3.105 12.760 1.00 88.31 179 VAL A CA 1
ATOM 1394 C C . VAL A 1 179 ? -9.867 -1.671 12.285 1.00 88.31 179 VAL A C 1
ATOM 1396 O O . VAL A 1 179 ? -11.022 -1.253 12.237 1.00 88.31 179 VAL A O 1
ATOM 1399 N N . LEU A 1 180 ? -8.832 -0.943 11.838 1.00 82.44 180 LEU A N 1
ATOM 1400 C CA . LEU A 1 180 ? -9.006 0.393 11.249 1.00 82.44 180 LEU A CA 1
ATOM 1401 C C . LEU A 1 180 ? -9.856 0.378 9.979 1.00 82.44 180 LEU A C 1
ATOM 1403 O O . LEU A 1 180 ? -10.749 1.213 9.835 1.00 82.44 180 LEU A O 1
ATOM 1407 N N . GLN A 1 181 ? -9.620 -0.578 9.078 1.00 82.69 181 GLN A N 1
ATOM 1408 C CA . GLN A 1 181 ? -10.435 -0.730 7.869 1.00 82.69 181 GLN A CA 1
ATOM 1409 C C . GLN A 1 181 ? -11.888 -1.071 8.216 1.00 82.69 181 GLN A C 1
ATOM 1411 O O . GLN A 1 181 ? -12.820 -0.534 7.615 1.00 82.69 181 GLN A O 1
ATOM 1416 N N . VAL A 1 182 ? -12.106 -1.890 9.249 1.00 88.00 182 VAL A N 1
ATOM 1417 C CA . VAL A 1 182 ? -13.448 -2.241 9.728 1.00 88.00 182 VAL A CA 1
ATOM 1418 C C . VAL A 1 182 ? -14.219 -1.016 10.235 1.00 88.00 182 VAL A C 1
ATOM 1420 O O . VAL A 1 182 ? -15.434 -0.964 10.049 1.00 88.00 182 VAL A O 1
ATOM 1423 N N . LEU A 1 183 ? -13.560 0.005 10.803 1.00 86.12 183 LEU A N 1
ATOM 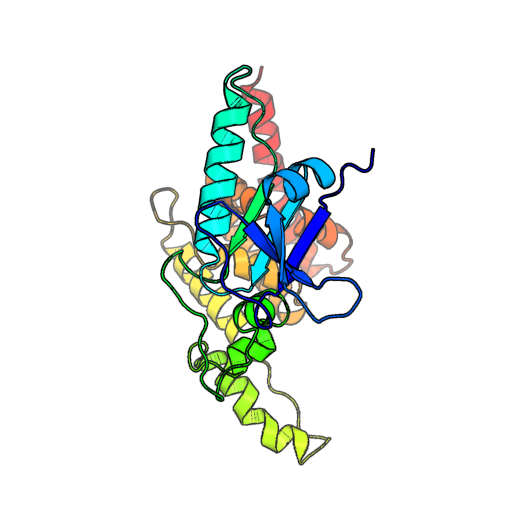1424 C CA . LEU A 1 183 ? -14.235 1.237 11.256 1.00 86.12 183 LEU A CA 1
ATOM 1425 C C . LEU A 1 183 ? -14.981 1.964 10.121 1.00 86.12 183 LEU A C 1
ATOM 1427 O O . LEU A 1 183 ? -15.964 2.677 10.373 1.00 86.12 183 LEU A O 1
ATOM 1431 N N . LEU A 1 184 ? -14.554 1.765 8.870 1.00 82.94 184 LEU A N 1
ATOM 1432 C CA . LEU A 1 184 ? -15.222 2.304 7.686 1.00 82.94 184 LEU A CA 1
ATOM 1433 C C . LEU A 1 184 ? -16.538 1.570 7.379 1.00 82.94 184 LEU A C 1
ATOM 1435 O O . LEU A 1 184 ? -17.492 2.203 6.921 1.00 82.94 184 LEU A O 1
ATOM 1439 N N . SER A 1 185 ? -16.648 0.282 7.713 1.00 83.94 185 SER A N 1
ATOM 1440 C CA . SER A 1 185 ? -17.853 -0.533 7.509 1.00 83.94 185 SER A CA 1
ATOM 1441 C C . SER A 1 185 ? -18.920 -0.248 8.566 1.00 83.94 185 SER A C 1
ATOM 1443 O O . SER A 1 185 ? -18.657 -0.361 9.758 1.00 83.94 185 SER A O 1
ATOM 1445 N N . GLN A 1 186 ? -20.153 0.088 8.160 1.00 80.31 186 GLN A N 1
ATOM 1446 C CA . GLN A 1 186 ? -21.238 0.354 9.120 1.00 80.31 186 GLN A CA 1
ATOM 1447 C C . GLN A 1 186 ? -21.622 -0.887 9.938 1.00 80.31 186 GLN A C 1
ATOM 1449 O O . GLN A 1 186 ? -21.837 -0.770 11.141 1.00 80.31 186 GLN A O 1
ATOM 1454 N N . CYS A 1 187 ? -21.648 -2.062 9.301 1.00 85.62 187 CYS A N 1
ATOM 1455 C CA . CYS A 1 187 ? -22.119 -3.316 9.897 1.00 85.62 187 CYS A CA 1
ATOM 1456 C C . CYS A 1 187 ? -21.291 -3.750 11.120 1.00 85.62 187 CYS A C 1
ATOM 1458 O O . CYS A 1 187 ? -21.837 -4.203 12.120 1.00 85.62 187 CYS A O 1
ATOM 1460 N N . HIS A 1 188 ? -19.974 -3.548 11.072 1.00 89.00 188 HIS A N 1
ATOM 1461 C CA . HIS A 1 188 ? -19.047 -4.034 12.098 1.00 89.00 188 HIS A CA 1
ATOM 1462 C C . HIS A 1 188 ? -18.473 -2.921 12.985 1.00 89.00 188 HIS A C 1
ATOM 1464 O O . HIS A 1 188 ? -17.709 -3.197 13.915 1.00 89.00 188 HIS A O 1
ATOM 1470 N N . ARG A 1 189 ? -18.844 -1.660 12.723 1.00 91.69 189 ARG A N 1
ATOM 1471 C CA . ARG A 1 189 ? -18.240 -0.480 13.354 1.00 91.69 189 ARG A CA 1
ATOM 1472 C C . ARG A 1 189 ? -18.290 -0.522 14.871 1.00 91.69 189 ARG A C 1
ATOM 1474 O O . ARG A 1 189 ? -17.291 -0.232 15.519 1.00 91.69 189 ARG A O 1
ATOM 1481 N N . PHE A 1 190 ? -19.451 -0.849 15.435 1.00 92.88 190 PHE A N 1
ATOM 1482 C CA . PHE A 1 190 ? -19.634 -0.839 16.883 1.00 92.88 190 PHE A CA 1
ATOM 1483 C C . PHE A 1 190 ? -18.712 -1.855 17.564 1.00 92.88 190 PHE A C 1
ATOM 1485 O O . PHE A 1 190 ? -17.965 -1.492 18.470 1.00 92.88 190 PHE A O 1
ATOM 1492 N N . ARG A 1 191 ? -18.683 -3.098 17.065 1.00 94.31 191 ARG A N 1
ATOM 1493 C CA . ARG A 1 191 ? -17.798 -4.148 17.587 1.00 94.31 191 ARG A CA 1
ATOM 1494 C C . ARG A 1 191 ? -16.325 -3.752 17.474 1.00 94.31 191 ARG A C 1
ATOM 1496 O O . ARG A 1 191 ? -15.589 -3.891 18.446 1.00 94.31 191 ARG A O 1
ATOM 1503 N N . ALA A 1 192 ? -15.908 -3.211 16.330 1.00 95.00 192 ALA A N 1
ATOM 1504 C CA . ALA A 1 192 ? -14.538 -2.741 16.132 1.00 95.00 192 ALA A CA 1
ATOM 1505 C C . ALA A 1 192 ? -14.151 -1.621 17.111 1.00 95.00 192 ALA A C 1
ATOM 1507 O O . ALA A 1 192 ? -13.069 -1.671 17.688 1.00 95.00 192 ALA A O 1
ATOM 1508 N N . LEU A 1 193 ? -15.041 -0.652 17.362 1.00 95.31 193 LEU A N 1
ATOM 1509 C CA . LEU A 1 193 ? -14.811 0.409 18.349 1.00 95.31 193 LEU A CA 1
ATOM 1510 C C . LEU A 1 193 ? -14.697 -0.139 19.775 1.00 95.31 193 LEU A C 1
ATOM 1512 O O . LEU A 1 193 ? -13.860 0.334 20.537 1.00 95.31 193 LEU A O 1
ATOM 1516 N N . VAL A 1 194 ? -15.506 -1.136 20.140 1.00 96.06 194 VAL A N 1
ATOM 1517 C CA . VAL A 1 194 ? -15.429 -1.773 21.464 1.00 96.06 194 VAL A CA 1
ATOM 1518 C C . VAL A 1 194 ? -14.090 -2.486 21.653 1.00 96.06 194 VAL A C 1
ATOM 1520 O O . VAL A 1 194 ? -13.420 -2.262 22.661 1.00 96.06 194 VAL A O 1
ATOM 1523 N N . LEU A 1 195 ? -13.666 -3.300 20.681 1.00 96.88 195 LEU A N 1
ATOM 1524 C CA . LEU A 1 195 ? -12.379 -4.000 20.748 1.00 96.88 195 LEU A CA 1
ATOM 1525 C C . LEU A 1 195 ? -11.199 -3.024 20.732 1.00 96.88 195 LEU A C 1
ATOM 1527 O O . LEU A 1 195 ? -10.241 -3.196 21.481 1.00 96.88 195 LEU A O 1
ATOM 1531 N N . LEU A 1 196 ? -11.289 -1.960 19.937 1.00 96.56 196 LEU A N 1
ATOM 1532 C CA . LEU A 1 196 ? -10.311 -0.883 19.960 1.00 96.56 196 LEU A CA 1
ATOM 1533 C C . LEU A 1 196 ? -10.246 -0.209 21.335 1.00 96.56 196 LEU A C 1
ATOM 1535 O O . LEU A 1 196 ? -9.158 0.018 21.845 1.00 96.56 196 LEU A O 1
ATOM 1539 N N . GLY A 1 197 ? -11.390 0.093 21.951 1.00 96.44 197 GLY A N 1
ATOM 1540 C CA . GLY A 1 197 ? -11.435 0.626 23.310 1.00 96.44 197 GLY A CA 1
ATOM 1541 C C . GLY A 1 197 ? -10.701 -0.292 24.288 1.00 96.44 197 GLY A C 1
ATOM 1542 O O . GLY A 1 197 ? -9.804 0.168 24.989 1.00 96.44 197 GLY A O 1
ATOM 1543 N N . ARG A 1 198 ? -11.004 -1.597 24.270 1.00 97.31 198 ARG A N 1
ATOM 1544 C CA . ARG A 1 198 ? -10.297 -2.603 25.086 1.00 97.31 198 ARG A CA 1
ATOM 1545 C C . ARG A 1 198 ? -8.783 -2.577 24.855 1.00 97.31 198 ARG A C 1
ATOM 1547 O O . ARG A 1 198 ? -8.033 -2.637 25.820 1.00 97.31 198 ARG A O 1
ATOM 1554 N N . PHE A 1 199 ? -8.336 -2.442 23.606 1.00 97.12 199 PHE A N 1
ATOM 1555 C CA . PHE A 1 199 ? -6.914 -2.332 23.275 1.00 97.12 199 PHE A CA 1
ATOM 1556 C C . PHE A 1 199 ? -6.268 -1.076 23.874 1.00 97.12 199 PHE A C 1
ATOM 1558 O O . PHE A 1 199 ? -5.251 -1.165 24.555 1.00 97.12 199 PHE A O 1
ATOM 1565 N N . LEU A 1 200 ? -6.879 0.095 23.678 1.00 96.44 200 LEU A N 1
ATOM 1566 C CA . LEU A 1 200 ? -6.376 1.367 24.214 1.00 96.44 200 LEU A CA 1
ATOM 1567 C C . LEU A 1 200 ? -6.376 1.400 25.751 1.00 96.44 200 LEU A C 1
ATOM 1569 O O . LEU A 1 200 ? -5.627 2.162 26.360 1.00 96.44 200 LEU A O 1
ATOM 1573 N N . ASP A 1 201 ? -7.217 0.586 26.388 1.00 96.38 201 ASP A N 1
ATOM 1574 C CA . ASP A 1 201 ? -7.254 0.430 27.841 1.00 96.38 201 ASP A CA 1
ATOM 1575 C C . ASP A 1 201 ? -6.035 -0.320 28.400 1.00 96.38 201 ASP A C 1
ATOM 1577 O O . ASP A 1 201 ? -5.715 -0.157 29.575 1.00 96.38 201 ASP A O 1
ATOM 1581 N N . MET A 1 202 ? -5.298 -1.064 27.564 1.00 95.19 202 MET A N 1
ATOM 1582 C CA . MET A 1 202 ? -4.102 -1.816 27.973 1.00 95.19 202 MET A CA 1
ATOM 1583 C C . MET A 1 202 ? -2.917 -0.924 28.369 1.00 95.19 202 MET A C 1
ATOM 1585 O O . MET A 1 202 ? -1.975 -1.409 28.996 1.00 95.19 202 MET A O 1
ATOM 1589 N N . GLY A 1 203 ? -2.941 0.364 28.012 1.00 94.38 203 GLY A N 1
ATOM 1590 C CA . GLY A 1 203 ? -1.976 1.355 28.487 1.00 94.38 203 GLY A CA 1
ATOM 1591 C C . GLY A 1 203 ? -1.460 2.318 27.411 1.00 94.38 203 GLY A C 1
ATOM 1592 O O . GLY A 1 203 ? -1.857 2.234 26.249 1.00 94.38 203 GLY A O 1
ATOM 1593 N N . PRO A 1 204 ? -0.551 3.239 27.791 1.00 94.12 204 PRO A N 1
ATOM 1594 C CA . PRO A 1 204 ? 0.005 4.262 26.899 1.00 94.12 204 PRO A CA 1
ATOM 1595 C C . PRO A 1 204 ? 0.640 3.700 25.620 1.00 94.12 204 PRO A C 1
ATOM 1597 O O . PRO A 1 204 ? 0.418 4.244 24.544 1.00 94.12 204 PRO A O 1
ATOM 1600 N N . TRP A 1 205 ? 1.356 2.576 25.725 1.00 94.44 205 TRP A N 1
ATOM 1601 C CA . TRP A 1 205 ? 2.010 1.904 24.596 1.00 94.44 205 TRP A CA 1
ATOM 1602 C C . TRP A 1 205 ? 1.007 1.459 23.513 1.00 94.44 205 TRP A C 1
ATOM 1604 O O . TRP A 1 205 ? 1.290 1.537 22.320 1.00 94.44 205 TRP A O 1
ATOM 1614 N N . ALA A 1 206 ? -0.194 1.028 23.916 1.00 95.44 206 ALA A N 1
ATOM 1615 C CA . ALA A 1 206 ? -1.242 0.603 22.994 1.00 95.44 206 ALA A CA 1
ATOM 1616 C C . ALA A 1 206 ? -1.866 1.808 22.277 1.00 95.44 206 ALA A C 1
ATOM 1618 O O . ALA A 1 206 ? -2.179 1.741 21.087 1.00 95.44 206 ALA A O 1
ATOM 1619 N N . VAL A 1 207 ? -2.008 2.933 22.987 1.00 95.06 207 VAL A N 1
ATOM 1620 C CA . VAL A 1 207 ? -2.462 4.199 22.399 1.00 95.06 207 VAL A CA 1
ATOM 1621 C C . VAL A 1 207 ? -1.450 4.712 21.374 1.00 95.06 207 VAL A C 1
ATOM 1623 O O . VAL A 1 207 ? -1.852 5.046 20.260 1.00 95.06 207 VAL A O 1
ATOM 1626 N N . ASP A 1 208 ? -0.158 4.709 21.707 1.00 93.12 208 ASP A N 1
ATOM 1627 C CA . ASP A 1 208 ? 0.924 5.102 20.796 1.00 93.12 208 ASP A CA 1
ATOM 1628 C C . ASP A 1 208 ? 0.959 4.229 19.532 1.00 93.12 208 ASP A C 1
ATOM 1630 O O . ASP A 1 208 ? 0.976 4.738 18.407 1.00 93.12 208 ASP A O 1
ATOM 1634 N N . LEU A 1 209 ? 0.835 2.907 19.697 1.00 93.00 209 LEU A N 1
ATOM 1635 C CA . LEU A 1 209 ? 0.765 1.993 18.564 1.00 93.00 209 LEU A CA 1
ATOM 1636 C C . LEU A 1 209 ? -0.454 2.288 17.679 1.00 93.00 209 LEU A C 1
ATOM 1638 O O . LEU A 1 209 ? -0.319 2.393 16.463 1.00 93.00 209 LEU A O 1
ATOM 1642 N N . ALA A 1 210 ? -1.645 2.458 18.258 1.00 93.50 210 ALA A N 1
ATOM 1643 C CA . ALA A 1 210 ? -2.853 2.751 17.487 1.00 93.50 210 ALA A CA 1
ATOM 1644 C C . ALA A 1 210 ? -2.747 4.079 16.711 1.00 93.50 210 ALA A C 1
ATOM 1646 O O . ALA A 1 210 ? -3.204 4.170 15.567 1.00 93.50 210 ALA A O 1
ATOM 1647 N N . LEU A 1 211 ? -2.124 5.103 17.304 1.00 91.69 211 LEU A N 1
ATOM 1648 C CA . LEU A 1 211 ? -1.840 6.376 16.637 1.00 91.69 211 LEU A CA 1
ATOM 1649 C C . LEU A 1 211 ? -0.829 6.204 15.499 1.00 91.69 211 LEU A C 1
ATOM 1651 O O . LEU A 1 211 ? -1.068 6.738 14.416 1.00 91.69 211 LEU A O 1
ATOM 1655 N N . SER A 1 212 ? 0.215 5.396 15.698 1.00 90.12 212 SER A N 1
ATOM 1656 C CA . SER A 1 212 ? 1.221 5.069 14.680 1.00 90.12 212 SER A CA 1
ATOM 1657 C C . SER A 1 212 ? 0.638 4.326 13.473 1.00 90.12 212 SER A C 1
ATOM 1659 O O . SER A 1 212 ? 1.037 4.589 12.341 1.00 90.12 212 SER A O 1
ATOM 1661 N N . VAL A 1 213 ? -0.357 3.449 13.675 1.00 89.81 213 VAL A N 1
ATOM 1662 C CA . VAL A 1 213 ? -1.099 2.811 12.563 1.00 89.81 213 VAL A CA 1
ATOM 1663 C C . VAL A 1 213 ? -2.032 3.815 11.852 1.00 89.81 213 VAL A C 1
ATOM 1665 O O . VAL A 1 213 ? -2.457 3.587 10.721 1.00 89.81 213 VAL A O 1
ATOM 1668 N N . GLY A 1 214 ? -2.328 4.964 12.469 1.00 88.75 214 GLY A N 1
ATOM 1669 C CA . GLY A 1 214 ? -3.075 6.058 11.842 1.00 88.75 214 GLY A CA 1
ATOM 1670 C C . GLY A 1 214 ? -4.558 6.100 12.204 1.00 88.75 214 GLY A C 1
ATOM 1671 O O . GLY A 1 214 ? -5.387 6.463 11.371 1.00 88.75 214 GLY A O 1
ATOM 1672 N N . ILE A 1 215 ? -4.927 5.751 13.440 1.00 89.12 215 ILE A N 1
ATOM 1673 C CA . ILE A 1 215 ? -6.332 5.705 13.879 1.00 89.12 215 ILE A CA 1
ATOM 1674 C C . ILE A 1 215 ? -7.020 7.069 14.005 1.00 89.12 215 ILE A C 1
ATOM 1676 O O . ILE A 1 215 ? -8.240 7.186 13.855 1.00 89.12 215 ILE A O 1
ATOM 1680 N N . PHE A 1 216 ? -6.236 8.108 14.285 1.00 89.06 216 PHE A N 1
ATOM 1681 C CA . PHE A 1 216 ? -6.718 9.443 14.628 1.00 89.06 216 PHE A CA 1
ATOM 1682 C C . PHE A 1 216 ? -7.709 10.048 13.614 1.00 89.06 216 PHE A C 1
ATOM 1684 O O . PHE A 1 216 ? -8.810 10.419 14.030 1.00 89.06 216 PHE A O 1
ATOM 1691 N N . PRO A 1 217 ? -7.410 10.122 12.296 1.00 87.88 217 PRO A N 1
ATOM 1692 C CA . PRO A 1 217 ? -8.339 10.705 11.324 1.00 87.88 217 PRO A CA 1
ATOM 1693 C C . PRO A 1 217 ? -9.687 9.974 11.264 1.00 87.88 217 PRO A C 1
ATOM 1695 O O . PRO A 1 217 ? -10.721 10.609 11.045 1.00 87.88 217 PRO A O 1
ATOM 1698 N N . TYR A 1 218 ? -9.708 8.660 11.499 1.00 87.44 218 TYR A N 1
ATOM 1699 C CA . TYR A 1 218 ? -10.938 7.868 11.483 1.00 87.44 218 TYR A CA 1
ATOM 1700 C C . TYR A 1 218 ? -11.815 8.177 12.693 1.00 87.44 218 TYR A C 1
ATOM 1702 O O . TYR A 1 218 ? -12.995 8.489 12.541 1.00 87.44 218 TYR A O 1
ATOM 1710 N N . VAL A 1 219 ? -11.234 8.153 13.893 1.00 88.62 219 VAL A N 1
ATOM 1711 C CA . VAL A 1 219 ? -11.956 8.437 15.141 1.00 88.62 219 VAL A CA 1
ATOM 1712 C C . VAL A 1 219 ? -12.423 9.897 15.193 1.00 88.62 219 VAL A C 1
ATOM 1714 O O . VAL A 1 219 ? -13.532 10.170 15.654 1.00 88.62 219 VAL A O 1
ATOM 1717 N N . LEU A 1 220 ? -11.641 10.827 14.637 1.00 88.88 220 LEU A N 1
ATOM 1718 C CA . LEU A 1 220 ? -12.041 12.223 14.445 1.00 88.88 220 LEU A CA 1
ATOM 1719 C C . LEU A 1 220 ? -13.240 12.360 13.512 1.00 88.88 220 LEU A C 1
ATOM 1721 O O . LEU A 1 220 ? -14.199 13.052 13.848 1.00 88.88 220 LEU A O 1
ATOM 1725 N N . LYS A 1 221 ? -13.241 11.658 12.376 1.00 88.19 221 LYS A N 1
ATOM 1726 C CA . LYS A 1 221 ? -14.387 11.653 11.460 1.00 88.19 221 LYS A CA 1
ATOM 1727 C C . LYS A 1 221 ? -15.637 11.059 12.114 1.00 88.19 221 LYS A C 1
ATOM 1729 O O . LYS A 1 221 ? -16.740 11.545 11.880 1.00 88.19 221 LYS A O 1
ATOM 1734 N N . LEU A 1 222 ? -15.479 10.050 12.971 1.00 87.81 222 LEU A N 1
ATOM 1735 C CA . LEU A 1 222 ? -16.593 9.429 13.686 1.00 87.81 222 LEU A CA 1
ATOM 1736 C C . LEU A 1 222 ? -17.250 10.349 14.721 1.00 87.81 222 LEU A C 1
ATOM 1738 O O . LEU A 1 222 ? -18.412 10.122 15.032 1.00 87.81 222 LEU A O 1
ATOM 1742 N N . LEU A 1 223 ? -16.597 11.419 15.189 1.00 86.88 223 LEU A N 1
ATOM 1743 C CA . LEU A 1 223 ? -17.256 12.422 16.041 1.00 86.88 223 LEU A CA 1
ATOM 1744 C C . LEU A 1 223 ? -18.412 13.147 15.343 1.00 86.88 223 LEU A C 1
ATOM 1746 O O . LEU A 1 223 ? -19.286 13.691 16.011 1.00 86.88 223 LEU A O 1
ATOM 1750 N N . GLN A 1 224 ? -18.433 13.146 14.009 1.00 87.38 224 GLN A N 1
ATOM 1751 C CA . GLN A 1 224 ? -19.511 13.743 13.221 1.00 87.38 224 GLN A CA 1
ATOM 1752 C C . GLN A 1 224 ? -20.763 12.848 13.161 1.00 87.38 224 GLN A C 1
ATOM 1754 O O . GLN A 1 224 ? -21.791 13.272 12.637 1.00 87.38 224 GLN A O 1
ATOM 1759 N N . THR A 1 225 ? -20.703 11.609 13.671 1.00 86.44 225 THR A N 1
ATOM 1760 C CA . THR A 1 225 ? -21.856 10.701 13.672 1.00 86.44 225 THR A CA 1
ATOM 1761 C C . THR A 1 225 ? -22.913 11.121 14.692 1.00 86.44 225 THR A C 1
ATOM 1763 O O . THR A 1 225 ? -22.610 11.468 15.832 1.00 86.44 225 THR A O 1
ATOM 1766 N N . THR A 1 226 ? -24.185 11.018 14.313 1.00 87.25 226 THR A N 1
ATOM 1767 C CA . THR A 1 226 ? -25.328 11.233 15.214 1.00 87.25 226 THR A CA 1
ATOM 1768 C C . THR A 1 226 ? -25.819 9.940 15.871 1.00 87.25 226 THR A C 1
ATOM 1770 O O . THR A 1 226 ? -26.760 9.976 16.662 1.00 87.25 226 THR A O 1
ATOM 1773 N N . THR A 1 227 ? -25.180 8.797 15.582 1.00 87.56 227 THR A N 1
ATOM 1774 C CA . THR A 1 227 ? -25.589 7.482 16.103 1.00 87.56 227 THR A CA 1
ATOM 1775 C C . THR A 1 227 ? -25.355 7.411 17.621 1.00 87.56 227 THR A C 1
ATOM 1777 O O . THR A 1 227 ? -24.198 7.440 18.054 1.00 87.56 227 THR A O 1
ATOM 1780 N N . PRO A 1 228 ? -26.409 7.308 18.454 1.00 86.81 228 PRO A N 1
ATOM 1781 C CA . PRO A 1 228 ? -26.281 7.420 19.909 1.00 86.81 228 PRO A CA 1
ATOM 1782 C C . PRO A 1 228 ? -25.475 6.273 20.530 1.00 86.81 228 PRO A C 1
ATOM 1784 O O . PRO A 1 228 ? -24.732 6.498 21.483 1.00 86.81 228 PRO A O 1
ATOM 1787 N N . GLU A 1 229 ? -25.561 5.075 19.951 1.00 88.31 229 GLU A N 1
ATOM 1788 C CA . GLU A 1 229 ? -24.864 3.860 20.398 1.00 88.31 229 GLU A CA 1
ATOM 1789 C C . GLU A 1 229 ? -23.337 4.014 20.383 1.00 88.31 229 GLU A C 1
ATOM 1791 O O . GLU A 1 229 ? -22.640 3.457 21.227 1.00 88.31 229 GLU A O 1
ATOM 1796 N N . LEU A 1 230 ? -22.799 4.825 19.465 1.00 89.56 230 LEU A N 1
ATOM 1797 C CA . LEU A 1 230 ? -21.355 5.027 19.337 1.00 89.56 230 LEU A CA 1
ATOM 1798 C C . LEU A 1 230 ? -20.808 6.043 20.346 1.00 89.56 230 LEU A C 1
ATOM 1800 O O . LEU A 1 230 ? -19.603 6.093 20.579 1.00 89.56 230 LEU A O 1
ATOM 1804 N N . ARG A 1 231 ? -21.667 6.867 20.958 1.00 90.38 231 ARG A N 1
ATOM 1805 C CA . ARG A 1 231 ? -21.232 8.009 21.772 1.00 90.38 231 ARG A CA 1
ATOM 1806 C C . ARG A 1 231 ? -20.386 7.579 22.964 1.00 90.38 231 ARG A C 1
ATOM 1808 O O . ARG A 1 231 ? -19.335 8.162 23.197 1.00 90.38 231 ARG A O 1
ATOM 1815 N N . GLN A 1 232 ? -20.836 6.568 23.705 1.00 92.50 232 GLN A N 1
ATOM 1816 C CA . GLN A 1 232 ? -20.148 6.120 24.918 1.00 92.50 232 GLN A CA 1
ATOM 1817 C C . GLN A 1 232 ? -18.748 5.588 24.603 1.00 92.50 232 GLN A C 1
ATOM 1819 O O . GLN A 1 232 ? -17.775 5.996 25.236 1.00 92.50 232 GLN A O 1
ATOM 1824 N N . ILE A 1 233 ? -18.634 4.739 23.578 1.00 95.12 233 ILE A N 1
ATOM 1825 C CA . ILE A 1 233 ? -17.348 4.158 23.192 1.00 95.12 233 ILE A CA 1
ATOM 1826 C C . ILE A 1 233 ? -16.408 5.198 22.568 1.00 95.12 233 ILE A C 1
ATOM 1828 O O . ILE A 1 233 ? -15.213 5.189 22.853 1.00 95.12 233 ILE A O 1
ATOM 1832 N N . LEU A 1 234 ? -16.932 6.149 21.787 1.00 94.00 234 LEU A N 1
ATOM 1833 C CA . LEU A 1 234 ? -16.130 7.243 21.234 1.00 94.00 234 LEU A CA 1
ATOM 1834 C C . LEU A 1 234 ? -15.581 8.153 22.334 1.00 94.00 234 LEU A C 1
ATOM 1836 O O . LEU A 1 234 ? -14.404 8.497 22.285 1.00 94.00 234 LEU A O 1
ATOM 1840 N N . VAL A 1 235 ? -16.391 8.507 23.339 1.00 94.81 235 VAL A N 1
ATOM 1841 C CA . VAL A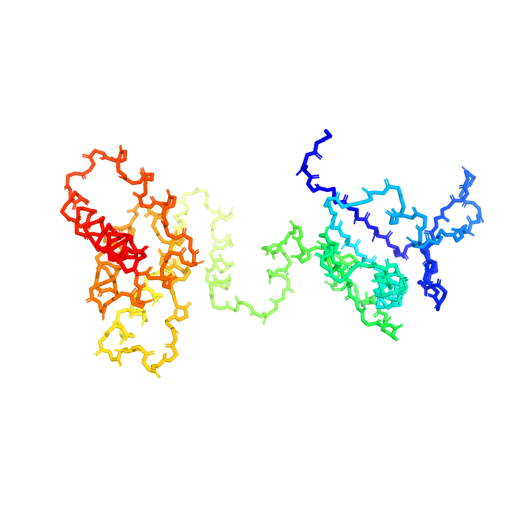 1 235 ? -15.919 9.286 24.496 1.00 94.81 235 VAL A CA 1
ATOM 1842 C C . VAL A 1 235 ? -14.778 8.553 25.198 1.00 94.81 235 VAL A C 1
ATOM 1844 O O . VAL A 1 235 ? -13.736 9.158 25.434 1.00 94.81 235 VAL A O 1
ATOM 1847 N N . PHE A 1 236 ? -14.933 7.250 25.455 1.00 96.06 236 PHE A N 1
ATOM 1848 C CA . PHE A 1 236 ? -13.896 6.433 26.085 1.00 96.06 236 PHE A CA 1
ATOM 1849 C C . PHE A 1 236 ? -12.580 6.423 25.288 1.00 96.06 236 PHE A C 1
ATOM 1851 O O . PHE A 1 236 ? -11.518 6.705 25.844 1.00 96.06 236 PHE A O 1
ATOM 1858 N N . ILE A 1 237 ? -12.648 6.171 23.976 1.00 95.50 237 ILE A N 1
ATOM 1859 C CA . ILE A 1 237 ? -11.480 6.186 23.081 1.00 95.50 237 ILE A CA 1
ATOM 1860 C C . ILE A 1 237 ? -10.785 7.554 23.118 1.00 95.50 237 ILE A C 1
ATOM 1862 O O . ILE A 1 237 ? -9.568 7.628 23.285 1.00 95.50 237 ILE A O 1
ATOM 1866 N N . TRP A 1 238 ? -11.547 8.645 23.011 1.00 95.06 238 TRP A N 1
ATOM 1867 C CA . TRP A 1 238 ? -10.997 10.000 23.063 1.00 95.06 238 TRP A CA 1
ATOM 1868 C C . TRP A 1 238 ? -10.347 10.322 24.401 1.00 95.06 238 TRP A C 1
ATOM 1870 O O . TRP A 1 238 ? -9.290 10.949 24.423 1.00 95.06 238 TRP A O 1
ATOM 1880 N N . THR A 1 239 ? -10.926 9.865 25.513 1.00 95.44 239 THR A N 1
ATOM 1881 C CA . THR A 1 239 ? -10.307 10.008 26.835 1.00 95.44 239 THR A CA 1
ATOM 1882 C C . THR A 1 239 ? -8.931 9.343 26.872 1.00 95.44 239 THR A C 1
ATOM 1884 O O . THR A 1 239 ? -7.982 9.961 27.351 1.00 95.44 239 THR A O 1
ATOM 1887 N N . LYS A 1 240 ? -8.784 8.131 26.318 1.00 95.12 240 LYS A N 1
ATOM 1888 C CA . LYS A 1 240 ? -7.488 7.433 26.254 1.00 95.12 240 LYS A CA 1
ATOM 1889 C C . LYS A 1 240 ? -6.467 8.169 25.385 1.00 95.12 240 LYS A C 1
ATOM 1891 O O . LYS A 1 240 ? -5.330 8.346 25.814 1.00 95.12 240 LYS A O 1
ATOM 1896 N N . ILE A 1 241 ? -6.879 8.652 24.211 1.00 93.25 241 ILE A N 1
AT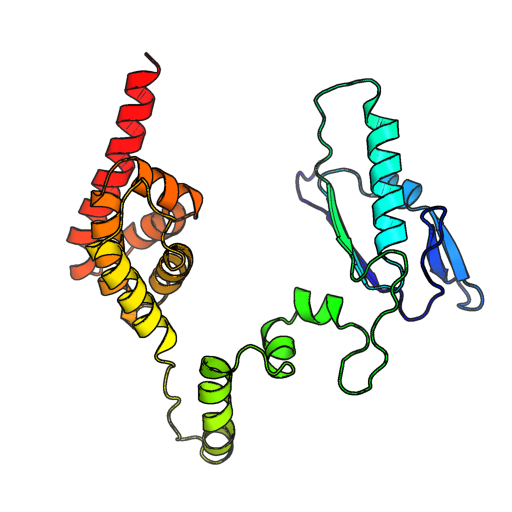OM 1897 C CA . ILE A 1 241 ? -6.004 9.409 23.300 1.00 93.25 241 ILE A CA 1
ATOM 1898 C C . ILE A 1 241 ? -5.529 10.717 23.950 1.00 93.25 241 ILE A C 1
ATOM 1900 O O . ILE A 1 241 ? -4.339 11.026 23.916 1.00 93.25 241 ILE A O 1
ATOM 1904 N N . LEU A 1 242 ? -6.435 11.485 24.563 1.00 92.00 242 LEU A N 1
ATOM 1905 C CA . LEU A 1 242 ? -6.099 12.764 25.201 1.00 92.00 242 LEU A CA 1
ATOM 1906 C C . LEU A 1 242 ? -5.223 12.587 26.445 1.00 92.00 242 LEU A C 1
ATOM 1908 O O . LEU A 1 242 ? -4.341 13.409 26.684 1.00 92.00 242 LEU A O 1
ATOM 1912 N N . ALA A 1 243 ? -5.431 11.516 27.217 1.00 91.75 243 ALA A N 1
ATOM 1913 C CA . ALA A 1 243 ? -4.614 11.221 28.391 1.00 91.75 243 ALA A CA 1
ATOM 1914 C C . ALA A 1 243 ? -3.129 11.024 28.035 1.00 91.75 243 ALA A C 1
ATOM 1916 O O . ALA A 1 243 ? -2.264 11.516 28.758 1.00 91.75 243 ALA A O 1
ATOM 1917 N N . LEU A 1 244 ? -2.827 10.367 26.906 1.00 87.31 244 LEU A N 1
ATOM 1918 C CA . LEU A 1 244 ? -1.452 10.230 26.415 1.00 87.31 244 LEU A CA 1
ATOM 1919 C C . LEU A 1 244 ? -0.841 11.598 26.068 1.00 87.31 244 LEU A C 1
ATOM 1921 O O . LEU A 1 244 ? 0.232 11.935 26.564 1.00 87.31 244 LEU A O 1
ATOM 1925 N N . HIS A 1 245 ? -1.559 12.416 25.291 1.00 77.44 245 HIS A N 1
ATOM 1926 C CA . HIS A 1 245 ? -1.079 13.734 24.852 1.00 77.44 245 HIS A CA 1
ATOM 1927 C C . HIS A 1 245 ? -0.792 14.684 26.026 1.00 77.44 245 HIS A C 1
ATOM 1929 O O . HIS A 1 245 ? 0.181 15.436 25.995 1.00 77.44 245 HIS A O 1
ATOM 1935 N N . LEU A 1 246 ? -1.623 14.657 27.072 1.00 76.75 246 LEU A N 1
ATOM 1936 C CA . LEU A 1 246 ? -1.414 15.470 28.273 1.00 76.75 246 LEU A CA 1
ATOM 1937 C C . LEU A 1 246 ? -0.186 15.007 29.068 1.00 76.75 246 LEU A C 1
ATOM 1939 O O . LEU A 1 246 ? 0.582 15.846 29.539 1.00 76.75 246 LEU A O 1
ATOM 1943 N N . ASN A 1 247 ? 0.038 13.694 29.176 1.00 69.56 247 ASN A N 1
ATOM 1944 C CA . ASN A 1 247 ? 1.225 13.147 29.835 1.00 69.56 247 ASN A CA 1
ATOM 1945 C C . ASN A 1 247 ? 2.516 13.520 29.092 1.00 69.56 247 ASN A C 1
ATOM 1947 O O . ASN A 1 247 ? 3.494 13.906 29.728 1.00 69.56 247 ASN A O 1
ATOM 1951 N N . GLU A 1 248 ? 2.523 13.473 27.759 1.00 69.88 248 GLU A N 1
ATOM 1952 C CA . GLU A 1 248 ? 3.688 13.883 26.965 1.00 69.88 248 GLU A CA 1
ATOM 1953 C C . GLU A 1 248 ? 4.027 15.371 27.117 1.00 69.88 248 GLU A C 1
ATOM 1955 O O . GLU A 1 248 ? 5.202 15.736 27.105 1.00 69.88 248 GLU A O 1
ATOM 1960 N N . GLN A 1 249 ? 3.023 16.238 27.285 1.00 59.88 249 GLN A N 1
ATOM 1961 C CA . GLN A 1 249 ? 3.244 17.662 27.549 1.00 59.88 249 GLN A CA 1
ATOM 1962 C C . GLN A 1 249 ? 3.760 17.920 28.971 1.00 59.88 249 GLN A C 1
ATOM 1964 O O . GLN A 1 249 ? 4.624 18.772 29.149 1.00 59.88 249 GLN A O 1
ATOM 1969 N N . LEU A 1 250 ? 3.279 17.168 29.966 1.00 55.34 250 LEU A N 1
ATOM 1970 C CA . LEU A 1 250 ? 3.717 17.268 31.364 1.00 55.34 250 LEU A CA 1
ATOM 1971 C C . LEU A 1 250 ? 5.158 16.787 31.591 1.00 55.34 250 LEU A C 1
ATOM 1973 O O . LEU A 1 250 ? 5.828 17.311 32.470 1.00 55.34 250 LEU A O 1
ATOM 1977 N N . ILE A 1 251 ? 5.647 15.825 30.804 1.00 54.09 251 ILE A N 1
ATOM 1978 C CA . ILE A 1 251 ? 7.025 15.298 30.901 1.00 54.09 251 ILE A CA 1
ATOM 1979 C C . ILE A 1 251 ? 8.052 16.234 30.224 1.00 54.09 251 ILE A C 1
ATOM 1981 O O . ILE A 1 251 ? 9.255 16.104 30.443 1.00 54.09 251 ILE A O 1
ATOM 1985 N N . ARG A 1 252 ? 7.602 17.196 29.405 1.00 47.62 252 ARG A N 1
ATOM 1986 C CA . ARG A 1 252 ? 8.460 18.175 28.709 1.00 47.62 252 ARG A CA 1
ATOM 1987 C C . ARG A 1 252 ? 8.620 19.514 29.452 1.00 47.62 252 ARG A C 1
ATOM 1989 O O . ARG A 1 252 ? 9.156 20.453 28.861 1.00 47.62 252 ARG A O 1
ATOM 1996 N N . VAL A 1 253 ? 8.169 19.604 30.706 1.00 40.97 253 VAL A N 1
ATOM 1997 C CA . VAL A 1 253 ? 8.328 20.757 31.620 1.00 40.97 253 VAL A CA 1
ATOM 1998 C C . VAL A 1 253 ? 9.251 20.364 32.765 1.00 40.97 253 VAL A C 1
ATOM 2000 O O . VAL A 1 253 ? 10.110 21.199 33.122 1.00 40.97 253 VAL A O 1
#

Sequence (253 aa):
MPSQRVLFHCNGHGVPKATVNGEIWLFNKSYTQYIPLPISDVDSWLKTPSIYVFDCSAAGMVVSAFIELLDCGTSNYPGSSRDCILLAACEAHETLPQSAEFPADVFTCCLTTPIKMTLRWDAWDMAAEICLSQLPSLVEDPNAEFQPSSFFTEQLIAFEVWLDHGSEHKKPPEQLPIVLQVLLSQCHRFRALVLLGRFLDMGPWAVDLALSVGIFPYVLKLLQTTTPELRQILVFIWTKILALHLNEQLIRV